Protein AF-A0A922CCI1-F1 (afdb_monomer)

Foldseek 3Di:
DDDPPPPDPPPDDDPDDPVVVVVVVVVVVVVVVVVVVVVVVVVVVVVVVVVVVVVVVVVCVVVVPDVVVVVVVVVVVVLVVLLVVVLVVLVVVCVVPVPCVSVVVSVCSVVVVDDSDDDDPDDDDDDDDDDDDDDDDDDDDPDPPPPPDDPPDPPPPPPPPDDDDDDDDDDDDDDDDPPDDDPPD

Secondary structure (DSSP, 8-state):
-----------------HHHHHHHHHHHHHHHHHHHHHHHHHHHHHHHHHHHHHHHHHHHHHHH---HHHHHHHHHHHHHHHHHHHHHHHHHHHHHH--THHHHHHHHHHHT-S-----------------------------------------------------------------PPPS--

Solvent-accessible surface area (backbone atoms only — not comparable to full-atom values): 12479 Å² total; per-residue (Å²): 134,86,78,85,81,79,86,71,86,85,83,74,97,65,92,66,56,72,68,57,52,51,50,50,52,50,51,54,51,49,54,50,54,51,51,53,52,51,51,54,49,55,51,50,50,55,51,50,56,49,52,53,50,51,52,53,50,51,51,50,54,56,66,69,54,61,73,57,64,60,61,52,48,50,51,52,51,51,53,52,50,52,50,51,51,53,42,50,51,39,52,52,48,29,70,73,70,66,46,68,72,42,53,58,55,41,49,31,49,76,74,63,75,46,85,87,77,78,87,89,85,84,82,83,85,89,81,89,77,90,82,92,82,88,75,93,76,91,76,91,71,93,73,83,75,77,75,89,73,73,80,90,69,79,75,71,81,76,81,75,79,76,78,88,74,82,86,82,88,82,91,81,86,84,88,78,87,74,81,74,75,75,96,67,134

pLDDT: mean 71.43, std 23.25, range [32.19, 98.56]

Sequence (185 aa):
MSYCNSNSSISSIKSYSPKIQGLESTLQQSIVHFKEIVLDFEQLYIESENFKTQLQLQKQMCESKTCRSSDELKKDLETKNNILQALAFKLTLLYETKDFNLINEAFQIICGDLNVHQPVLKTSPKSQESETVTSNEEVNDETLNEIEGTPTGHTSPIIQSKKTKMSTSSKSSDFRDKKKCPDTW

Structure (mmCIF, N/CA/C/O backbone):
data_AF-A0A922CCI1-F1
#
_entry.id   AF-A0A922CCI1-F1
#
loop_
_atom_site.group_PDB
_atom_site.id
_atom_site.type_symbol
_atom_site.label_atom_id
_atom_site.label_alt_id
_atom_site.label_comp_id
_atom_site.label_asym_id
_atom_site.label_entity_id
_atom_site.label_seq_id
_atom_site.pdbx_PDB_ins_code
_atom_site.Cartn_x
_atom_site.Cartn_y
_atom_site.Cartn_z
_atom_site.occupancy
_atom_site.B_iso_or_equiv
_atom_site.auth_seq_id
_atom_site.auth_comp_id
_atom_site.auth_asym_id
_atom_site.auth_atom_id
_atom_site.pdbx_PDB_model_num
ATOM 1 N N . MET A 1 1 ? 8.466 14.847 -34.340 1.00 40.66 1 MET A N 1
ATOM 2 C CA . MET A 1 1 ? 9.857 14.803 -34.837 1.00 40.66 1 MET A CA 1
ATOM 3 C C . MET A 1 1 ? 9.824 14.276 -36.259 1.00 40.66 1 MET A C 1
ATOM 5 O O . MET A 1 1 ? 9.175 13.269 -36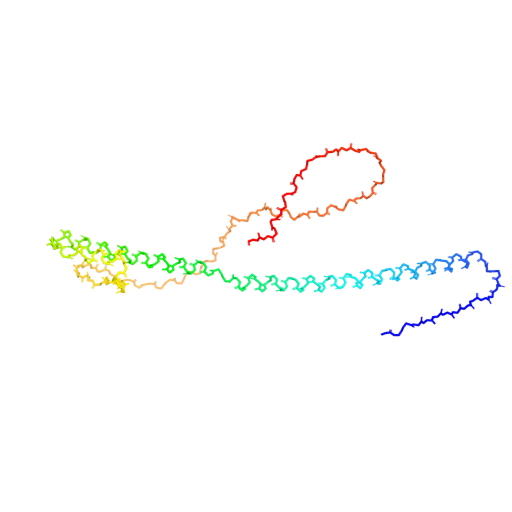.499 1.00 40.66 1 MET A O 1
ATOM 9 N N . SER A 1 2 ? 10.396 15.023 -37.201 1.00 40.81 2 SER A N 1
ATOM 10 C CA . SER A 1 2 ? 10.329 14.724 -38.635 1.00 40.81 2 SER A CA 1
ATOM 11 C C . SER A 1 2 ? 11.388 13.679 -38.986 1.00 40.81 2 SER A C 1
ATOM 13 O O . SER A 1 2 ? 12.576 13.933 -38.796 1.00 40.81 2 SER A O 1
ATOM 15 N N . TYR A 1 3 ? 10.974 12.498 -39.447 1.00 46.34 3 TYR A N 1
ATOM 16 C CA . TYR A 1 3 ? 11.893 11.462 -39.915 1.00 46.34 3 TYR A CA 1
ATOM 17 C C . TYR A 1 3 ? 12.405 11.842 -41.308 1.00 46.34 3 TYR A C 1
ATOM 19 O O . TYR A 1 3 ? 11.624 11.954 -42.253 1.00 46.34 3 TYR A O 1
ATOM 27 N N . CYS A 1 4 ? 13.718 12.034 -41.449 1.00 47.31 4 CYS A N 1
ATOM 28 C CA . CYS A 1 4 ? 14.355 12.155 -42.757 1.00 47.31 4 CYS A CA 1
ATOM 29 C C . CYS A 1 4 ? 14.193 10.833 -43.518 1.00 47.31 4 CYS A C 1
ATOM 31 O O . CYS A 1 4 ? 14.883 9.851 -43.245 1.00 47.31 4 CYS A O 1
ATOM 33 N N . ASN A 1 5 ? 13.258 10.816 -44.466 1.00 48.00 5 ASN A N 1
ATOM 34 C CA . ASN A 1 5 ? 13.080 9.736 -45.423 1.00 48.00 5 ASN A CA 1
ATOM 35 C C . ASN A 1 5 ? 14.115 9.892 -46.547 1.00 48.00 5 ASN A C 1
ATOM 37 O O . ASN A 1 5 ? 13.871 10.567 -47.546 1.00 48.00 5 ASN A O 1
ATOM 41 N N . SER A 1 6 ? 15.293 9.303 -46.358 1.00 47.78 6 SER A N 1
ATOM 42 C CA . SER A 1 6 ? 16.366 9.300 -47.355 1.00 47.78 6 SER A CA 1
ATOM 43 C C . SER A 1 6 ? 16.267 8.058 -48.240 1.00 47.78 6 SER A C 1
ATOM 45 O O . SER A 1 6 ? 17.080 7.144 -48.136 1.00 47.78 6 SER A O 1
ATOM 47 N N . ASN A 1 7 ? 15.279 8.030 -49.136 1.00 50.06 7 ASN A N 1
ATOM 48 C CA . ASN A 1 7 ? 15.338 7.158 -50.309 1.00 50.06 7 ASN A CA 1
ATOM 49 C C . ASN A 1 7 ? 16.297 7.788 -51.327 1.00 50.06 7 ASN A C 1
ATOM 51 O O . ASN A 1 7 ? 15.873 8.508 -52.228 1.00 50.06 7 ASN A O 1
ATOM 55 N N . SER A 1 8 ? 17.598 7.538 -51.180 1.00 50.72 8 SER A N 1
ATOM 56 C CA . SER A 1 8 ? 18.565 7.772 -52.250 1.00 50.72 8 SER A CA 1
ATOM 57 C C . SER A 1 8 ? 18.974 6.435 -52.860 1.00 50.72 8 SER A C 1
ATOM 59 O O . SER A 1 8 ? 19.725 5.649 -52.289 1.00 50.72 8 SER A O 1
ATOM 61 N N . SER A 1 9 ? 18.461 6.175 -54.061 1.00 54.22 9 SER A N 1
ATOM 62 C CA . SER A 1 9 ? 18.979 5.146 -54.955 1.00 54.22 9 SER A CA 1
ATOM 63 C C . SER A 1 9 ? 20.427 5.490 -55.317 1.00 54.22 9 SER A C 1
ATOM 65 O O . SER A 1 9 ? 20.676 6.330 -56.179 1.00 54.22 9 SER A O 1
ATOM 67 N N . ILE A 1 10 ? 21.396 4.863 -54.648 1.00 56.03 10 ILE A N 1
ATOM 68 C CA . ILE A 1 10 ? 22.811 4.961 -55.016 1.00 56.03 10 ILE A CA 1
ATOM 69 C C . ILE A 1 10 ? 23.082 3.904 -56.087 1.00 56.03 10 ILE A C 1
ATOM 71 O O . ILE A 1 10 ? 23.527 2.794 -55.811 1.00 56.03 10 ILE A O 1
ATOM 75 N N . SER A 1 11 ? 22.792 4.250 -57.339 1.00 56.88 11 SER A N 1
ATOM 76 C CA . SER A 1 11 ? 23.342 3.550 -58.496 1.00 56.88 11 SER A CA 1
ATOM 77 C C . SER A 1 11 ? 24.570 4.311 -58.996 1.00 56.88 11 SER A C 1
ATOM 79 O O . SER A 1 11 ? 24.451 5.261 -59.768 1.00 56.88 11 SER A O 1
ATOM 81 N N . SER A 1 12 ? 25.765 3.898 -58.572 1.00 46.06 12 SER A N 1
ATOM 82 C CA . SER A 1 12 ? 26.992 4.184 -59.320 1.00 46.06 12 SER A CA 1
ATOM 83 C C . SER A 1 12 ? 28.033 3.105 -59.038 1.00 46.06 12 SER A C 1
ATOM 85 O O . SER A 1 12 ? 28.693 3.091 -58.002 1.00 46.06 12 SER A O 1
ATOM 87 N N . ILE A 1 13 ? 28.130 2.155 -59.967 1.00 56.53 13 ILE A N 1
ATOM 88 C CA . ILE A 1 13 ? 29.093 1.056 -59.941 1.00 56.53 13 ILE A CA 1
ATOM 89 C C . ILE A 1 13 ? 30.484 1.649 -60.206 1.00 56.53 13 ILE A C 1
ATOM 91 O O . ILE A 1 13 ? 30.896 1.830 -61.350 1.00 56.53 13 ILE A O 1
ATOM 95 N N . LYS A 1 14 ? 31.218 1.957 -59.136 1.00 57.38 14 LYS A N 1
ATOM 96 C CA . LYS A 1 14 ? 32.684 1.969 -59.130 1.00 57.38 14 LYS A CA 1
ATOM 97 C C . LYS A 1 14 ? 33.122 0.751 -58.329 1.00 57.38 14 LYS A C 1
ATOM 99 O O . LYS A 1 14 ? 32.649 0.550 -57.218 1.00 57.38 14 LYS A O 1
ATOM 104 N N . SER A 1 15 ? 33.992 -0.078 -58.901 1.00 63.03 15 SER A N 1
ATOM 105 C CA . SER A 1 15 ? 34.597 -1.220 -58.208 1.00 63.03 15 SER A CA 1
ATOM 106 C C . SER A 1 15 ? 35.434 -0.707 -57.033 1.00 63.03 15 SER A C 1
ATOM 108 O O . SER A 1 15 ? 36.612 -0.385 -57.192 1.00 63.03 15 SER A O 1
ATOM 110 N N . TYR A 1 16 ? 34.813 -0.570 -55.865 1.00 67.31 16 TYR A N 1
ATOM 111 C CA . TYR A 1 16 ? 35.490 -0.195 -54.632 1.00 67.31 16 TYR A CA 1
ATOM 112 C C . TYR A 1 16 ? 36.445 -1.313 -54.203 1.00 67.31 16 TYR A C 1
ATOM 114 O O . TYR A 1 16 ? 36.188 -2.494 -54.432 1.00 67.31 16 TYR A O 1
ATOM 122 N N . SER A 1 17 ? 37.573 -0.952 -53.582 1.00 84.88 17 SER A N 1
ATOM 123 C CA . SER A 1 17 ? 38.468 -1.967 -53.015 1.00 84.88 17 SER A CA 1
ATOM 124 C C . SER A 1 17 ? 37.723 -2.777 -51.937 1.00 84.88 17 SER A C 1
ATOM 126 O O . SER A 1 17 ? 36.925 -2.186 -51.202 1.00 84.88 17 SER A O 1
ATOM 128 N N . PRO A 1 18 ? 38.011 -4.080 -51.758 1.00 88.06 18 PRO A N 1
ATOM 129 C CA . PRO A 1 18 ? 37.340 -4.920 -50.756 1.00 88.06 18 PRO A CA 1
ATOM 130 C C . PRO A 1 18 ? 37.367 -4.336 -49.335 1.00 88.06 18 PRO A C 1
ATOM 132 O O . PRO A 1 18 ? 36.444 -4.533 -48.549 1.00 88.06 18 PRO A O 1
ATOM 135 N N . LYS A 1 19 ? 38.409 -3.557 -49.011 1.00 90.81 19 LYS A N 1
ATOM 136 C CA . LYS A 1 19 ? 38.537 -2.847 -47.731 1.00 90.81 19 LYS A CA 1
ATOM 137 C C . LYS A 1 19 ? 37.467 -1.765 -47.551 1.00 90.81 19 LYS A C 1
ATOM 139 O O . LYS A 1 19 ? 36.925 -1.633 -46.461 1.00 90.81 19 LYS A O 1
ATOM 144 N N . ILE A 1 20 ? 37.157 -1.008 -48.606 1.00 90.81 20 ILE A N 1
ATOM 145 C CA . ILE A 1 20 ? 36.131 0.048 -48.573 1.00 90.81 20 ILE A CA 1
ATOM 146 C C . ILE A 1 20 ? 34.742 -0.579 -48.420 1.00 90.81 20 ILE A C 1
ATOM 148 O O . ILE A 1 20 ? 33.957 -0.110 -47.605 1.00 90.81 20 ILE A O 1
ATOM 152 N N . GLN A 1 21 ? 34.476 -1.684 -49.121 1.00 90.88 21 GLN A N 1
ATOM 153 C CA . GLN A 1 21 ? 33.214 -2.416 -48.992 1.00 90.88 21 GLN A CA 1
ATOM 154 C C . GLN A 1 21 ? 33.023 -3.002 -47.582 1.00 90.88 21 GLN A C 1
ATOM 156 O O . GLN A 1 21 ? 31.930 -2.943 -47.023 1.00 90.88 21 GLN A O 1
ATOM 161 N N . GLY A 1 22 ? 34.093 -3.522 -46.971 1.00 94.44 22 GLY A N 1
ATOM 162 C CA . GLY A 1 22 ? 34.060 -3.987 -45.582 1.00 94.44 22 GLY A CA 1
ATOM 163 C C . GLY A 1 22 ? 33.754 -2.866 -44.583 1.00 94.44 22 GLY A C 1
ATOM 164 O O . GLY A 1 22 ? 32.953 -3.056 -43.667 1.00 94.44 22 GLY A O 1
ATOM 165 N N . LEU A 1 23 ? 34.347 -1.683 -44.779 1.00 95.25 23 LEU A N 1
ATOM 166 C CA . LEU A 1 23 ? 34.051 -0.499 -43.965 1.00 95.25 23 LEU A CA 1
ATOM 167 C C . LEU A 1 23 ? 32.598 -0.045 -44.129 1.00 95.25 23 LEU A C 1
ATOM 169 O O . LEU A 1 23 ? 31.939 0.240 -43.132 1.00 95.25 23 LEU A O 1
ATOM 173 N N . GLU A 1 24 ? 32.085 -0.022 -45.359 1.00 93.69 24 GLU A N 1
ATOM 174 C CA . GLU A 1 24 ? 30.693 0.330 -45.645 1.00 93.69 24 GLU A CA 1
ATOM 175 C C . GLU A 1 24 ? 29.715 -0.637 -44.967 1.00 93.69 24 GLU A C 1
ATOM 177 O O . GLU A 1 24 ? 28.804 -0.196 -44.266 1.00 93.69 24 GLU A O 1
ATOM 182 N N . SER A 1 25 ? 29.947 -1.948 -45.086 1.00 94.75 25 SER A N 1
ATOM 183 C CA . SER A 1 25 ? 29.124 -2.962 -44.418 1.00 94.75 25 SER A CA 1
ATOM 184 C C . SER A 1 25 ? 29.162 -2.814 -42.896 1.00 94.75 25 SER A C 1
ATOM 186 O O . SER A 1 25 ? 28.128 -2.927 -42.240 1.00 94.75 25 SER A O 1
ATOM 188 N N . THR A 1 26 ? 30.338 -2.538 -42.326 1.00 97.12 26 THR A N 1
ATOM 189 C CA . THR A 1 26 ? 30.494 -2.348 -40.876 1.00 97.12 26 THR A CA 1
ATOM 190 C C . THR A 1 26 ? 29.748 -1.101 -40.403 1.00 97.12 26 THR A C 1
ATOM 192 O O . THR A 1 26 ? 29.095 -1.122 -39.360 1.00 97.12 26 THR A O 1
ATOM 195 N N . LEU A 1 27 ? 29.800 -0.014 -41.179 1.00 97.56 27 LEU A N 1
ATOM 196 C CA . LEU A 1 27 ? 29.070 1.215 -40.880 1.00 97.56 27 LEU A CA 1
ATOM 197 C C . LEU A 1 27 ? 27.554 0.998 -40.956 1.00 97.56 27 LEU A C 1
ATOM 199 O O . LEU A 1 27 ? 26.840 1.399 -40.040 1.00 97.56 27 LEU A O 1
ATOM 203 N N . GLN A 1 28 ? 27.064 0.326 -42.000 1.00 97.12 28 GLN A N 1
ATOM 204 C CA . GLN A 1 28 ? 25.644 -0.010 -42.138 1.00 97.12 28 GLN A CA 1
ATOM 205 C C . GLN A 1 28 ? 25.161 -0.871 -40.966 1.00 97.12 28 GLN A C 1
ATOM 207 O O . GLN A 1 28 ? 24.133 -0.568 -40.362 1.00 97.12 2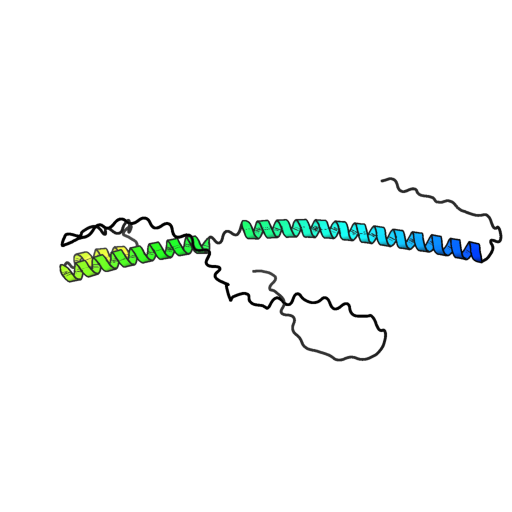8 GLN A O 1
ATOM 212 N N . GLN A 1 29 ? 25.935 -1.888 -40.585 1.00 97.88 29 GLN A N 1
ATOM 213 C CA . GLN A 1 29 ? 25.622 -2.735 -39.439 1.00 97.88 29 GLN A CA 1
ATOM 214 C C . GLN A 1 29 ? 25.636 -1.950 -38.115 1.00 97.88 29 GLN A C 1
ATOM 216 O O . GLN A 1 29 ? 24.741 -2.113 -37.291 1.00 97.88 29 GLN A O 1
ATOM 221 N N . SER A 1 30 ? 26.591 -1.034 -37.935 1.00 98.12 30 SER A N 1
ATOM 222 C CA . SER A 1 30 ? 26.649 -0.161 -36.753 1.00 98.12 30 SER A CA 1
ATOM 223 C C . SER A 1 30 ? 25.426 0.754 -36.655 1.00 98.12 30 SER A C 1
ATOM 225 O O . SER A 1 30 ? 24.905 0.964 -35.564 1.00 98.12 30 SER A O 1
ATOM 227 N N . ILE A 1 31 ? 24.931 1.268 -37.787 1.00 97.75 31 ILE A N 1
ATOM 228 C CA . ILE A 1 31 ? 23.703 2.076 -37.837 1.00 97.75 31 ILE A CA 1
ATOM 229 C C . ILE A 1 31 ? 22.484 1.246 -37.418 1.00 97.75 31 ILE A C 1
ATOM 231 O O . ILE A 1 31 ? 21.621 1.759 -36.708 1.00 97.75 31 ILE A O 1
ATOM 235 N N . VAL A 1 32 ? 22.400 -0.017 -37.845 1.00 97.75 32 VAL A N 1
ATOM 236 C CA . VAL A 1 32 ? 21.315 -0.924 -37.435 1.00 97.75 32 VAL A CA 1
ATOM 237 C C . VAL A 1 32 ? 21.360 -1.161 -35.927 1.00 97.75 32 VAL A C 1
ATOM 239 O O . VAL A 1 32 ? 20.365 -0.907 -35.255 1.00 97.75 32 VAL A O 1
ATOM 242 N N . HIS A 1 33 ? 22.521 -1.522 -35.378 1.00 97.88 33 HIS A N 1
ATOM 243 C CA . HIS A 1 33 ? 22.671 -1.742 -33.936 1.00 97.88 33 HIS A CA 1
ATOM 244 C C . HIS A 1 33 ? 22.392 -0.487 -33.108 1.00 97.88 33 HIS A C 1
ATOM 246 O O . HIS A 1 33 ? 21.774 -0.562 -32.051 1.00 97.88 33 HIS A O 1
ATOM 252 N N . PHE A 1 34 ? 22.796 0.688 -33.591 1.00 98.44 34 PHE A N 1
ATOM 253 C CA . PHE A 1 34 ? 22.477 1.939 -32.912 1.00 98.44 34 PHE A CA 1
ATOM 254 C C . PHE A 1 34 ? 20.964 2.182 -32.846 1.00 98.44 34 PHE A C 1
ATOM 256 O O . PHE A 1 34 ? 20.459 2.604 -31.811 1.00 98.44 34 PHE A O 1
ATOM 263 N N . LYS A 1 35 ? 20.226 1.882 -33.923 1.00 98.19 35 LYS A N 1
ATOM 264 C CA . LYS A 1 35 ? 18.759 1.993 -33.924 1.00 98.19 35 LYS A CA 1
ATOM 265 C C . LYS A 1 35 ? 18.111 1.037 -32.924 1.00 98.19 35 LYS A C 1
ATOM 267 O O . LYS A 1 35 ? 17.188 1.454 -32.236 1.00 98.19 35 LYS A O 1
ATOM 272 N N . GLU A 1 36 ? 18.595 -0.199 -32.830 1.00 98.31 36 GLU A N 1
ATOM 273 C CA . GLU A 1 36 ? 18.113 -1.181 -31.845 1.00 98.31 36 GLU A CA 1
ATOM 274 C C . GLU A 1 36 ? 18.310 -0.662 -30.414 1.00 98.31 36 GLU A C 1
ATOM 276 O O . GLU A 1 36 ? 17.357 -0.611 -29.644 1.00 98.31 36 GLU A O 1
ATOM 281 N N . ILE A 1 37 ? 19.504 -0.153 -30.095 1.00 98.56 37 ILE A N 1
ATOM 282 C CA . ILE A 1 37 ? 19.811 0.411 -28.770 1.00 98.56 37 ILE A CA 1
ATOM 283 C C . ILE A 1 37 ? 18.907 1.604 -28.432 1.00 98.56 37 ILE A C 1
ATOM 285 O O . ILE A 1 37 ? 18.479 1.749 -27.288 1.00 98.56 37 ILE A O 1
ATOM 289 N N . VAL A 1 38 ? 18.618 2.474 -29.405 1.00 98.44 38 VAL A N 1
ATOM 290 C CA . VAL A 1 38 ? 17.716 3.618 -29.191 1.00 98.44 38 VAL A CA 1
ATOM 291 C C . VAL A 1 38 ? 16.301 3.143 -28.856 1.00 98.44 38 VAL A C 1
ATOM 293 O O . VAL A 1 38 ? 15.697 3.677 -27.929 1.00 98.44 38 VAL A O 1
ATOM 296 N N . LEU A 1 39 ? 15.796 2.123 -29.554 1.00 98.38 39 LEU A N 1
ATOM 297 C CA . LEU A 1 39 ? 14.477 1.551 -29.272 1.00 98.38 39 LEU A CA 1
ATOM 298 C C . LEU A 1 39 ? 14.424 0.899 -27.884 1.00 98.38 39 LEU A C 1
ATOM 300 O O . LEU A 1 39 ? 13.481 1.145 -27.132 1.00 98.38 39 LEU A O 1
ATOM 304 N N . ASP A 1 40 ? 15.454 0.136 -27.514 1.00 98.44 40 ASP A N 1
ATOM 305 C CA . ASP A 1 40 ? 15.557 -0.474 -26.184 1.00 98.44 40 ASP A CA 1
ATOM 306 C C . ASP A 1 40 ? 15.586 0.594 -25.080 1.00 98.44 40 ASP A C 1
ATOM 308 O O . ASP A 1 40 ? 14.939 0.453 -24.040 1.00 98.44 40 ASP A O 1
ATOM 312 N N . PHE A 1 41 ? 16.303 1.699 -25.308 1.00 98.50 41 PHE A N 1
ATOM 313 C CA . PHE A 1 41 ? 16.357 2.817 -24.370 1.00 98.50 41 PHE A CA 1
ATOM 314 C C . PHE A 1 41 ? 14.992 3.495 -24.196 1.00 98.50 41 PHE A C 1
ATOM 316 O O . PHE A 1 41 ? 14.581 3.765 -23.066 1.00 98.50 41 PHE A O 1
ATOM 323 N N . GLU A 1 42 ? 14.269 3.749 -25.290 1.00 98.50 42 GLU A N 1
ATOM 324 C CA . GLU A 1 42 ? 12.915 4.313 -25.240 1.00 98.50 42 GLU A CA 1
ATOM 325 C C . GLU A 1 42 ? 11.950 3.390 -24.486 1.00 98.50 42 GLU A C 1
ATOM 327 O O . GLU A 1 42 ? 11.170 3.854 -23.650 1.00 98.50 42 GLU A O 1
ATOM 332 N N . GLN A 1 43 ? 12.039 2.078 -24.716 1.00 98.50 43 GLN A N 1
ATOM 333 C CA . GLN A 1 43 ? 11.227 1.094 -24.006 1.00 98.50 43 GLN A CA 1
ATOM 334 C C . GLN A 1 43 ? 11.526 1.086 -22.500 1.00 98.50 43 GLN A C 1
ATOM 336 O O . GLN A 1 43 ? 10.597 1.152 -21.691 1.00 98.50 43 GLN A O 1
ATOM 341 N N . LEU A 1 44 ? 12.805 1.056 -22.115 1.00 98.50 44 LEU A N 1
ATOM 342 C CA . LEU A 1 44 ? 13.222 1.104 -20.710 1.00 98.50 44 LEU A CA 1
ATOM 343 C C . LEU A 1 44 ? 12.781 2.398 -20.023 1.00 98.50 44 LEU A C 1
ATOM 345 O O . LEU A 1 44 ? 12.393 2.379 -18.855 1.00 98.50 44 LEU A O 1
ATOM 349 N N . TYR A 1 45 ? 12.813 3.521 -20.738 1.00 98.50 45 TYR A N 1
ATOM 350 C CA . TYR A 1 45 ? 12.337 4.797 -20.218 1.00 98.50 45 TYR A CA 1
ATOM 351 C C . TYR A 1 45 ? 10.838 4.750 -19.884 1.00 98.50 45 TYR A C 1
ATOM 353 O O . TYR A 1 45 ? 10.436 5.140 -18.786 1.00 98.50 45 TYR A O 1
ATOM 361 N N . ILE A 1 46 ? 10.018 4.210 -20.792 1.00 98.38 46 ILE A N 1
ATOM 362 C CA . ILE A 1 46 ? 8.575 4.033 -20.568 1.00 98.38 46 ILE A CA 1
ATOM 363 C C . ILE A 1 46 ? 8.322 3.109 -19.370 1.00 98.38 46 ILE A C 1
ATOM 365 O O . ILE A 1 46 ? 7.484 3.409 -18.516 1.00 98.38 46 ILE A O 1
ATOM 369 N N . GLU A 1 47 ? 9.051 1.996 -19.280 1.00 98.44 47 GLU A N 1
ATOM 370 C CA . GLU A 1 47 ? 8.915 1.040 -18.181 1.00 98.44 47 GLU A CA 1
ATOM 371 C C . GLU A 1 47 ? 9.299 1.665 -16.828 1.00 98.44 47 GLU A C 1
ATOM 373 O O . GLU A 1 47 ? 8.578 1.510 -15.841 1.00 98.44 47 GLU A O 1
ATOM 378 N N . SER A 1 48 ? 10.377 2.452 -16.792 1.00 98.31 48 SER A N 1
ATOM 379 C CA . SER A 1 48 ? 10.812 3.199 -15.608 1.00 98.31 48 SER A CA 1
ATOM 380 C C . SER A 1 48 ? 9.743 4.181 -15.111 1.00 98.31 48 SER A C 1
ATOM 382 O O . SER A 1 48 ? 9.445 4.224 -13.914 1.00 98.31 48 SER A O 1
ATOM 384 N N . GLU A 1 49 ? 9.126 4.955 -16.008 1.00 98.50 49 GLU A N 1
ATOM 385 C CA . GLU A 1 49 ? 8.056 5.892 -15.632 1.00 98.50 49 GLU A CA 1
ATOM 386 C C . GLU A 1 49 ? 6.791 5.162 -15.145 1.00 98.50 49 GLU A C 1
ATOM 388 O O . GLU A 1 49 ? 6.134 5.601 -14.191 1.00 98.50 49 GLU A O 1
ATOM 393 N N . ASN A 1 50 ? 6.479 3.999 -15.726 1.00 98.44 50 ASN A N 1
ATOM 394 C CA . ASN A 1 50 ? 5.403 3.135 -15.242 1.00 98.44 50 ASN A CA 1
ATOM 395 C C . ASN A 1 50 ? 5.688 2.626 -13.816 1.00 98.44 50 ASN A C 1
ATOM 397 O O . ASN A 1 50 ? 4.839 2.764 -12.933 1.00 98.44 50 ASN A O 1
ATOM 401 N N . PHE A 1 51 ? 6.896 2.119 -13.546 1.00 98.44 51 PHE A N 1
ATOM 402 C CA . PHE A 1 51 ? 7.281 1.688 -12.197 1.00 98.44 51 PHE A CA 1
ATOM 403 C C . PHE A 1 51 ? 7.201 2.819 -11.175 1.00 98.44 51 PHE A C 1
ATOM 405 O O . PHE A 1 51 ? 6.706 2.613 -10.067 1.00 98.44 51 PHE A O 1
ATOM 412 N N . LYS A 1 52 ? 7.629 4.028 -11.543 1.00 98.31 52 LYS A N 1
ATOM 413 C CA . LYS A 1 52 ? 7.530 5.209 -10.679 1.00 98.31 52 LYS A CA 1
ATOM 414 C C . LYS A 1 52 ? 6.079 5.528 -10.316 1.00 98.31 52 LYS A C 1
ATOM 416 O O . LYS A 1 52 ? 5.785 5.814 -9.155 1.00 98.31 52 LYS A O 1
ATOM 421 N N . THR A 1 53 ? 5.169 5.413 -11.281 1.00 98.06 53 THR A N 1
ATOM 422 C CA . THR A 1 53 ? 3.732 5.621 -11.059 1.00 98.06 53 THR A CA 1
ATOM 423 C C . THR A 1 53 ? 3.142 4.533 -10.158 1.00 98.06 53 THR A C 1
ATOM 425 O O . THR A 1 53 ? 2.424 4.844 -9.208 1.00 98.06 53 THR A O 1
ATOM 428 N N . GLN A 1 54 ? 3.484 3.263 -10.390 1.00 97.44 54 GLN A N 1
ATOM 429 C CA . GLN A 1 54 ? 3.040 2.148 -9.544 1.00 97.44 54 GLN A CA 1
ATOM 430 C C . GLN A 1 54 ? 3.545 2.279 -8.106 1.00 97.44 54 GLN A C 1
ATOM 432 O O . GLN A 1 54 ? 2.781 2.073 -7.164 1.00 97.44 54 GLN A O 1
ATOM 437 N N . LEU A 1 55 ? 4.808 2.672 -7.926 1.00 97.69 55 LEU A N 1
ATOM 438 C CA . LEU A 1 55 ? 5.392 2.912 -6.610 1.00 97.69 55 LEU A CA 1
ATOM 439 C C . LEU A 1 55 ? 4.643 4.023 -5.868 1.00 97.69 55 LEU A C 1
ATOM 441 O O . LEU A 1 55 ? 4.317 3.876 -4.690 1.00 97.69 55 LEU A O 1
ATOM 445 N N . GLN A 1 56 ? 4.336 5.124 -6.557 1.00 96.94 56 GLN A N 1
ATOM 446 C CA . GLN A 1 56 ? 3.578 6.226 -5.973 1.00 96.94 56 GLN A CA 1
ATOM 447 C C . GLN A 1 56 ? 2.160 5.793 -5.578 1.00 96.94 56 GLN A C 1
ATOM 449 O O . GLN A 1 56 ? 1.702 6.138 -4.488 1.00 96.94 56 GLN A O 1
ATOM 454 N N . LEU A 1 57 ? 1.491 4.999 -6.416 1.00 96.38 57 LEU A N 1
ATOM 455 C CA . LEU A 1 57 ? 0.169 4.454 -6.116 1.00 96.38 57 LEU A CA 1
ATOM 456 C C . LEU A 1 57 ? 0.203 3.533 -4.889 1.00 96.38 57 LEU A C 1
ATOM 458 O O . LEU A 1 57 ? -0.612 3.685 -3.983 1.00 96.38 57 LEU A O 1
ATOM 462 N N . GLN A 1 58 ? 1.165 2.610 -4.819 1.00 93.50 58 GLN A N 1
ATOM 463 C CA . GLN A 1 58 ? 1.316 1.720 -3.666 1.00 93.50 58 GLN A CA 1
ATOM 464 C C . GLN A 1 58 ? 1.605 2.496 -2.383 1.00 93.50 58 GLN A C 1
ATOM 466 O O . GLN A 1 58 ? 1.002 2.209 -1.351 1.00 93.50 58 GLN A O 1
ATOM 471 N N . LYS A 1 59 ? 2.467 3.517 -2.449 1.00 93.88 59 LYS A N 1
ATOM 472 C CA . LYS A 1 59 ? 2.732 4.409 -1.318 1.00 93.88 59 LYS A CA 1
ATOM 473 C C . LYS A 1 59 ? 1.443 5.066 -0.820 1.00 93.88 59 LYS A C 1
ATOM 475 O O . LYS A 1 59 ? 1.141 4.974 0.365 1.00 93.88 59 LYS A O 1
ATOM 480 N N . GLN A 1 60 ? 0.643 5.637 -1.723 1.00 91.69 60 GLN A N 1
ATOM 481 C CA . GLN A 1 60 ? -0.652 6.228 -1.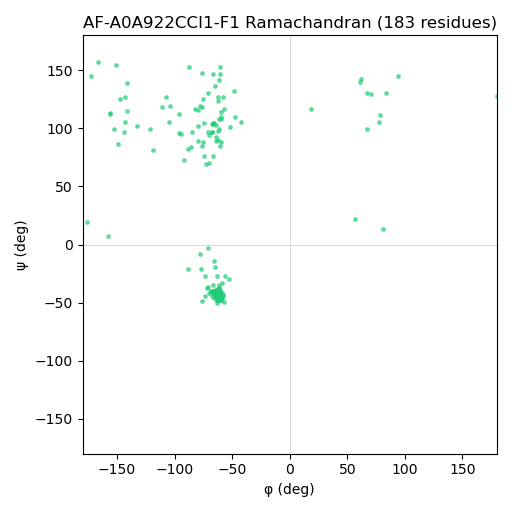370 1.00 91.69 60 GLN A CA 1
ATOM 482 C C . GLN A 1 60 ? -1.620 5.201 -0.774 1.00 91.69 60 GLN A C 1
ATOM 484 O O . GLN A 1 60 ? -2.316 5.501 0.194 1.00 91.69 60 GLN A O 1
ATOM 489 N N . MET A 1 61 ? -1.668 3.977 -1.306 1.00 88.88 61 MET A N 1
ATOM 490 C CA . MET A 1 61 ? -2.502 2.909 -0.751 1.00 88.88 61 MET A CA 1
ATOM 491 C C . MET A 1 61 ? -2.067 2.498 0.660 1.00 88.88 61 MET A C 1
ATOM 493 O O . MET A 1 61 ? -2.920 2.255 1.507 1.00 88.88 61 MET A O 1
ATOM 497 N N . CYS A 1 62 ? -0.765 2.432 0.933 1.00 85.06 62 CYS A N 1
ATOM 498 C CA . CYS A 1 62 ? -0.249 2.116 2.264 1.00 85.06 62 CYS A CA 1
ATOM 499 C C . CYS A 1 62 ? -0.498 3.252 3.263 1.00 85.06 62 CYS A C 1
ATOM 501 O O . CYS A 1 62 ? -0.900 2.989 4.389 1.00 85.06 62 CYS A O 1
ATOM 503 N N . GLU A 1 63 ? -0.309 4.506 2.850 1.00 84.56 63 GLU A N 1
ATOM 504 C CA . GLU A 1 63 ? -0.529 5.679 3.707 1.00 84.56 63 GLU A CA 1
ATOM 505 C C . GLU A 1 63 ? -2.022 5.931 3.981 1.00 84.56 63 GLU A C 1
ATOM 507 O O . GLU A 1 63 ? -2.400 6.308 5.089 1.00 84.56 63 GLU A O 1
ATOM 512 N N . SER A 1 64 ? -2.892 5.692 2.995 1.00 81.56 64 SER A N 1
ATOM 513 C CA . SER A 1 64 ? -4.349 5.828 3.157 1.00 81.56 64 SER A CA 1
ATOM 514 C C . SER A 1 64 ? -4.968 4.700 3.979 1.00 81.56 64 SER A C 1
ATOM 516 O O . SER A 1 64 ? -5.975 4.920 4.660 1.00 81.56 64 SER A O 1
ATOM 518 N N . LYS A 1 65 ? -4.347 3.513 3.988 1.00 72.75 65 LYS A N 1
ATOM 519 C CA . LYS A 1 65 ? -4.632 2.449 4.955 1.00 72.75 65 LYS A CA 1
ATOM 520 C C . LYS A 1 65 ? -4.061 2.836 6.319 1.00 72.75 65 LYS A C 1
ATOM 522 O O . LYS A 1 65 ? -3.135 2.227 6.841 1.00 72.75 65 LYS A O 1
ATOM 527 N N . THR A 1 66 ? -4.667 3.846 6.931 1.00 61.94 66 THR A N 1
ATOM 528 C CA . THR A 1 66 ? -4.554 4.029 8.375 1.00 61.94 66 THR A CA 1
ATOM 529 C C . THR A 1 66 ? -5.073 2.757 9.034 1.00 61.94 66 THR A C 1
ATOM 531 O O . THR A 1 66 ? -6.164 2.280 8.712 1.00 61.94 66 THR A O 1
ATOM 534 N N . CYS A 1 67 ? -4.267 2.174 9.920 1.00 58.50 67 CYS A N 1
ATOM 535 C CA . CYS A 1 67 ? -4.621 0.999 10.706 1.00 58.50 67 CYS A CA 1
ATOM 536 C C . CYS A 1 67 ? -5.692 1.404 11.735 1.00 58.50 67 CYS A C 1
ATOM 538 O O . CYS A 1 67 ? -5.426 1.514 12.929 1.00 58.50 67 CYS A O 1
ATOM 540 N N . ARG A 1 68 ? -6.907 1.699 11.250 1.00 62.97 68 ARG A N 1
ATOM 541 C CA . ARG A 1 68 ? -8.064 2.106 12.061 1.00 62.97 68 ARG A CA 1
ATOM 542 C C . ARG A 1 68 ? -8.382 1.070 13.134 1.00 62.97 68 ARG A C 1
ATOM 544 O O . ARG A 1 68 ? -8.844 1.429 14.210 1.00 62.97 68 ARG A O 1
ATOM 551 N N . SER A 1 69 ? -8.036 -0.190 12.869 1.00 72.00 69 SER A N 1
ATOM 552 C CA . SER A 1 69 ? -8.273 -1.314 13.762 1.00 72.00 69 SER A CA 1
ATOM 553 C C . SER A 1 69 ? -7.611 -1.163 15.129 1.00 72.00 69 SER A C 1
ATOM 555 O O . SER A 1 69 ? -8.190 -1.629 16.099 1.00 72.00 69 SER A O 1
ATOM 557 N N . SER A 1 70 ? -6.439 -0.526 15.252 1.00 81.25 70 SER A N 1
ATOM 558 C CA . SER A 1 70 ? -5.775 -0.411 16.560 1.00 81.25 70 SER A CA 1
ATOM 559 C C . SER A 1 70 ? -6.475 0.603 17.466 1.00 81.25 70 SER A C 1
ATOM 561 O O . SER A 1 70 ? -6.697 0.324 18.644 1.00 81.25 70 SER A O 1
ATOM 563 N N . ASP A 1 71 ? -6.847 1.766 16.929 1.00 82.62 71 ASP A N 1
ATOM 564 C CA . ASP A 1 71 ? -7.554 2.798 17.695 1.00 82.62 71 ASP A CA 1
ATOM 565 C C . ASP A 1 71 ? -9.003 2.393 17.987 1.00 82.62 71 ASP A C 1
ATOM 567 O O . ASP A 1 71 ? -9.511 2.646 19.080 1.00 82.62 71 ASP A O 1
ATOM 571 N N . GLU A 1 72 ? -9.671 1.734 17.038 1.00 86.00 72 GLU A N 1
ATOM 572 C CA . GLU A 1 72 ? -11.008 1.166 17.236 1.00 86.00 72 GLU A CA 1
ATOM 573 C C . GLU A 1 72 ? -10.990 0.042 18.277 1.00 86.00 72 GLU A C 1
ATOM 575 O O . GLU A 1 72 ? -11.823 0.044 19.182 1.00 86.00 72 GLU A O 1
ATOM 580 N N . LEU A 1 73 ? -10.003 -0.860 18.223 1.00 87.56 73 LEU A N 1
ATOM 581 C CA . LEU A 1 73 ? -9.823 -1.905 19.232 1.00 87.56 73 LEU A CA 1
ATOM 582 C C . LEU A 1 73 ? -9.534 -1.311 20.610 1.00 87.56 73 LEU A C 1
ATOM 584 O O . LEU A 1 73 ? -10.091 -1.775 21.601 1.00 87.56 73 LEU A O 1
ATOM 588 N N . LYS A 1 74 ? -8.695 -0.271 20.689 1.00 90.25 74 LYS A N 1
ATOM 589 C CA . LYS A 1 74 ? -8.421 0.431 21.947 1.00 90.25 74 LYS A CA 1
ATOM 590 C C . LYS A 1 74 ? -9.705 1.007 22.545 1.00 90.25 74 LYS A C 1
ATOM 592 O O . LYS A 1 74 ? -9.947 0.819 23.734 1.00 90.25 74 LYS A O 1
ATOM 597 N N . LYS A 1 75 ? -10.541 1.654 21.725 1.00 90.75 75 LYS A N 1
ATOM 598 C CA . LYS A 1 75 ? -11.846 2.180 22.156 1.00 90.75 75 LYS A CA 1
ATOM 599 C C . LYS A 1 75 ? -12.785 1.066 22.622 1.00 90.75 75 LYS A C 1
ATOM 601 O O . LYS A 1 75 ? -13.371 1.202 23.690 1.00 90.75 75 LYS A O 1
ATOM 606 N N . ASP A 1 76 ? -12.893 -0.033 21.876 1.00 90.38 76 ASP A N 1
ATOM 607 C CA . ASP A 1 76 ? -13.728 -1.187 22.248 1.00 90.38 76 ASP A CA 1
ATOM 608 C C . ASP A 1 76 ? -13.285 -1.812 23.582 1.00 90.38 76 ASP A C 1
ATOM 610 O O . ASP A 1 76 ? -14.105 -2.089 24.460 1.00 90.38 76 ASP A O 1
ATOM 614 N N . LEU A 1 77 ? -11.974 -1.975 23.776 1.00 92.31 77 LEU A N 1
ATOM 615 C CA . LEU A 1 77 ? -11.399 -2.521 25.004 1.00 92.31 77 LEU A CA 1
ATOM 616 C C . LEU A 1 77 ? -11.652 -1.589 26.197 1.00 92.31 77 LEU A C 1
ATOM 618 O O . LEU A 1 77 ? -12.037 -2.053 27.271 1.00 92.31 77 LEU A O 1
ATOM 622 N N . GLU A 1 78 ? -11.514 -0.278 26.001 1.00 93.69 78 GLU A N 1
ATOM 623 C CA . GLU A 1 78 ? -11.803 0.724 27.027 1.00 93.69 78 GLU A CA 1
ATOM 624 C C . GLU A 1 78 ? -13.293 0.751 27.403 1.00 93.69 78 GLU A C 1
ATOM 626 O O . GLU A 1 78 ? -13.627 0.755 28.589 1.00 93.69 78 GLU A O 1
ATOM 631 N N . THR A 1 79 ? -14.205 0.656 26.429 1.00 91.69 79 THR A N 1
ATOM 632 C CA . THR A 1 79 ? -15.648 0.529 26.693 1.00 91.69 79 THR A CA 1
ATOM 633 C C . THR A 1 79 ? -15.969 -0.731 27.499 1.00 91.69 79 THR A C 1
ATOM 635 O O . THR A 1 79 ? -16.668 -0.649 28.511 1.00 91.69 79 THR A O 1
ATOM 638 N N . LYS A 1 80 ? -15.423 -1.890 27.111 1.00 92.31 80 LYS A N 1
ATOM 639 C CA . LYS A 1 80 ? -15.624 -3.155 27.839 1.00 92.31 80 LYS A CA 1
ATOM 640 C C . LYS A 1 80 ? -15.074 -3.098 29.261 1.00 92.31 80 LYS A C 1
ATOM 642 O O . LYS A 1 80 ? -15.728 -3.575 30.187 1.00 92.31 80 LYS A O 1
ATOM 647 N N . ASN A 1 81 ? -13.907 -2.485 29.451 1.00 94.81 81 ASN A N 1
ATOM 648 C CA . ASN A 1 81 ? -13.320 -2.306 30.773 1.00 94.81 81 ASN A CA 1
ATOM 649 C C . ASN A 1 81 ? -14.196 -1.414 31.669 1.00 94.81 81 ASN A C 1
ATOM 651 O O . ASN A 1 81 ? -14.411 -1.744 32.833 1.00 94.81 81 ASN A O 1
ATOM 655 N N . ASN A 1 82 ? -14.768 -0.336 31.126 1.00 93.31 82 ASN A N 1
ATOM 656 C CA . ASN A 1 82 ? -15.679 0.537 31.872 1.00 93.31 82 ASN A CA 1
ATOM 657 C C . ASN A 1 82 ? -16.955 -0.198 32.312 1.00 93.31 82 ASN A C 1
ATOM 659 O O . ASN A 1 82 ? -17.372 -0.062 33.462 1.00 93.31 82 ASN A O 1
ATOM 663 N N . ILE A 1 83 ? -17.543 -1.022 31.436 1.00 92.94 83 ILE A N 1
ATOM 664 C CA . ILE A 1 83 ? -18.697 -1.876 31.775 1.00 92.94 83 ILE A CA 1
ATOM 665 C C . ILE A 1 83 ? -18.333 -2.836 32.911 1.00 92.94 83 ILE A C 1
ATOM 667 O O . ILE A 1 83 ? -19.078 -2.960 33.883 1.00 92.94 83 ILE A O 1
ATOM 671 N N . LEU A 1 84 ? -17.169 -3.483 32.819 1.00 94.31 84 LEU A N 1
ATOM 672 C CA . LEU A 1 84 ? -16.711 -4.440 33.823 1.00 94.31 84 LEU A CA 1
ATOM 673 C C . LEU A 1 84 ? -16.468 -3.772 35.183 1.00 94.31 84 LEU A C 1
ATOM 675 O O . LEU A 1 84 ? -16.860 -4.322 36.209 1.00 94.31 84 LEU A O 1
ATOM 679 N N . GLN A 1 85 ? -15.894 -2.566 35.199 1.00 94.31 85 GLN A N 1
ATOM 680 C CA . GLN A 1 85 ? -15.723 -1.776 36.420 1.00 94.31 85 GLN A CA 1
ATOM 681 C C . GLN A 1 85 ? -17.064 -1.360 37.036 1.00 94.31 85 GLN A C 1
ATOM 683 O O . GLN A 1 85 ? -17.246 -1.497 38.246 1.00 94.31 85 GLN A O 1
ATOM 688 N N . ALA A 1 86 ? -18.019 -0.897 36.224 1.00 92.81 86 ALA A N 1
ATOM 689 C CA . ALA A 1 86 ? -19.350 -0.527 36.702 1.00 92.81 86 ALA A CA 1
ATOM 690 C C . ALA A 1 86 ? -20.105 -1.734 37.280 1.00 92.81 86 ALA A C 1
ATOM 692 O O . ALA A 1 86 ? -20.707 -1.638 38.352 1.00 92.81 86 ALA A O 1
ATOM 693 N N . LEU A 1 87 ? -20.018 -2.888 36.613 1.00 94.62 87 LEU A N 1
ATOM 694 C CA . LEU A 1 87 ? -20.599 -4.137 37.091 1.00 94.62 87 LEU A CA 1
ATOM 695 C C . LEU A 1 87 ? -19.952 -4.585 38.406 1.00 94.62 87 LEU A C 1
ATOM 697 O O . LEU A 1 87 ? -20.661 -4.890 39.362 1.00 94.62 87 LEU A O 1
ATOM 701 N N . ALA A 1 88 ? -18.618 -4.576 38.481 1.00 93.88 88 ALA A N 1
ATOM 702 C CA . ALA A 1 88 ? -17.888 -4.924 39.695 1.00 93.88 88 ALA A CA 1
ATOM 703 C C . ALA A 1 88 ? -18.294 -4.023 40.868 1.00 93.88 88 ALA A C 1
ATOM 705 O O . ALA A 1 88 ? -18.580 -4.525 41.950 1.00 93.88 88 ALA A O 1
ATOM 706 N N . PHE A 1 89 ? -18.408 -2.711 40.643 1.00 94.31 89 PHE A N 1
ATOM 707 C CA . PHE A 1 89 ? -18.877 -1.770 41.659 1.00 94.31 89 PHE A CA 1
ATOM 708 C C . PHE A 1 89 ? -20.288 -2.110 42.161 1.00 94.31 89 PHE A C 1
ATOM 710 O O . PHE A 1 89 ? -20.508 -2.174 43.370 1.00 94.31 89 PHE A O 1
ATOM 717 N N . LYS A 1 90 ? -21.241 -2.381 41.257 1.00 93.81 90 LYS A N 1
ATOM 718 C CA . LYS A 1 90 ? -22.616 -2.749 41.642 1.00 93.81 90 LYS A CA 1
ATOM 719 C C . LYS A 1 90 ? -22.676 -4.065 42.411 1.00 93.81 90 LYS A C 1
ATOM 721 O O . LYS A 1 90 ? -23.424 -4.157 43.381 1.00 93.81 90 LYS A O 1
ATOM 726 N N . LEU A 1 91 ? -21.875 -5.056 42.024 1.00 94.06 91 LEU A N 1
ATOM 727 C CA . LEU A 1 91 ? -21.798 -6.337 42.727 1.00 94.06 91 LEU A CA 1
ATOM 728 C C . LEU A 1 91 ? -21.164 -6.199 44.117 1.00 94.06 91 LEU A C 1
ATOM 730 O O . LEU A 1 91 ? -21.661 -6.802 45.067 1.00 94.06 91 LEU A O 1
ATOM 734 N N . THR A 1 92 ? -20.121 -5.378 44.260 1.00 94.81 92 THR A N 1
ATOM 735 C CA . THR A 1 92 ? -19.540 -5.047 45.570 1.00 94.81 92 THR A CA 1
ATOM 736 C C . THR A 1 92 ? -20.571 -4.358 46.457 1.00 94.81 92 THR A C 1
ATOM 738 O O . THR A 1 92 ? -20.775 -4.773 47.596 1.00 94.81 92 THR A O 1
ATOM 741 N N . LEU A 1 93 ? -21.296 -3.374 45.919 1.00 94.44 93 LEU A N 1
ATOM 742 C CA . LEU A 1 93 ? -22.330 -2.668 46.669 1.00 94.44 93 LEU A CA 1
ATOM 743 C C . LEU A 1 93 ? -23.463 -3.611 47.100 1.00 94.44 93 LEU A C 1
ATOM 745 O O . LEU A 1 93 ? -23.871 -3.578 48.254 1.00 94.44 93 LEU A O 1
ATOM 749 N N . LEU A 1 94 ? -23.920 -4.502 46.215 1.00 95.06 94 LEU A N 1
ATOM 750 C CA . LEU A 1 94 ? -24.897 -5.547 46.542 1.00 95.06 94 LEU A CA 1
ATOM 751 C C . LEU A 1 94 ? -24.398 -6.451 47.674 1.00 95.06 94 LEU A C 1
ATOM 753 O O . LEU A 1 94 ? -25.161 -6.809 48.573 1.00 95.06 94 LEU A O 1
ATOM 757 N N . TYR A 1 95 ? -23.123 -6.839 47.634 1.00 94.81 95 TYR A N 1
ATOM 758 C CA . TYR A 1 95 ? -22.531 -7.662 48.679 1.00 94.81 95 TYR A CA 1
ATOM 759 C C . TYR A 1 95 ? -22.538 -6.950 50.038 1.00 94.81 95 TYR A C 1
ATOM 761 O O . TYR A 1 95 ? -22.824 -7.601 51.046 1.00 94.81 95 TYR A O 1
ATOM 769 N N . GLU A 1 96 ? -22.273 -5.647 50.072 1.00 95.75 96 GLU A N 1
ATOM 770 C CA . GLU A 1 96 ? -22.236 -4.845 51.298 1.00 95.75 96 GLU A CA 1
ATOM 771 C C . GLU A 1 96 ? -23.634 -4.520 51.841 1.00 95.75 96 GLU A C 1
ATOM 773 O O . GLU A 1 96 ? -23.897 -4.726 53.025 1.00 95.75 96 GLU A O 1
ATOM 778 N N . THR A 1 97 ? -24.548 -4.044 50.991 1.00 95.12 97 THR A N 1
ATOM 779 C CA . THR A 1 97 ? -25.864 -3.535 51.415 1.00 95.12 97 THR A CA 1
ATOM 780 C C . THR A 1 97 ? -26.941 -4.611 51.483 1.00 95.12 97 THR A C 1
ATOM 782 O O . THR A 1 97 ? -27.952 -4.419 52.155 1.00 95.12 97 THR A O 1
ATOM 785 N N . LYS A 1 98 ? -26.744 -5.736 50.781 1.00 94.19 98 LYS A N 1
ATOM 786 C CA . LYS A 1 98 ? -27.769 -6.766 50.534 1.00 94.19 98 LYS A CA 1
ATOM 787 C C . LYS A 1 98 ? -29.036 -6.217 49.859 1.00 94.19 98 LYS A C 1
ATOM 789 O O . LYS A 1 98 ? -30.089 -6.847 49.935 1.00 94.19 98 LYS A O 1
ATOM 794 N N . ASP A 1 99 ? -28.943 -5.069 49.185 1.00 94.56 99 ASP A N 1
ATOM 795 C CA . ASP A 1 99 ? -30.057 -4.491 48.436 1.00 94.56 99 ASP A CA 1
ATOM 796 C C . ASP A 1 99 ? -30.213 -5.184 47.079 1.00 94.56 99 ASP A C 1
ATOM 798 O O . ASP A 1 99 ? -29.489 -4.910 46.121 1.00 94.56 99 ASP A O 1
ATOM 802 N N . PHE A 1 100 ? -31.190 -6.083 46.988 1.00 92.69 100 PHE A N 1
ATOM 803 C CA . PHE A 1 100 ? -31.469 -6.846 45.774 1.00 92.69 100 PHE A CA 1
ATOM 804 C C . PHE A 1 100 ? -31.953 -5.986 44.596 1.00 92.69 100 PHE A C 1
ATOM 806 O O . PHE A 1 100 ? -31.896 -6.460 43.462 1.00 92.69 100 PHE A O 1
ATOM 813 N N . ASN A 1 101 ? -32.356 -4.725 44.804 1.00 91.00 101 ASN A N 1
ATOM 814 C CA . ASN A 1 101 ? -32.678 -3.826 43.690 1.00 91.00 101 ASN A CA 1
ATOM 815 C C . ASN A 1 101 ? -31.449 -3.549 42.804 1.00 91.00 101 ASN A C 1
ATOM 817 O O . ASN A 1 101 ? -31.590 -3.363 41.595 1.00 91.00 101 ASN A O 1
ATOM 821 N N . LEU A 1 102 ? -30.237 -3.640 43.369 1.00 91.94 102 LEU A N 1
ATOM 822 C CA . LEU A 1 102 ? -28.973 -3.491 42.640 1.00 91.94 102 LEU A CA 1
ATOM 823 C C . LEU A 1 102 ? -28.741 -4.595 41.597 1.00 91.94 102 LEU A C 1
ATOM 825 O O . LEU A 1 102 ? -27.959 -4.400 40.667 1.00 91.94 102 LEU A O 1
ATOM 829 N N . ILE A 1 103 ? -29.432 -5.737 41.706 1.00 92.62 103 ILE A N 1
ATOM 830 C CA . ILE A 1 103 ? -29.377 -6.799 40.693 1.00 92.62 103 ILE A CA 1
ATOM 831 C C . ILE A 1 103 ? -29.980 -6.309 39.375 1.00 92.62 103 ILE A C 1
ATOM 833 O O . ILE A 1 103 ? -29.382 -6.525 38.323 1.00 92.62 103 ILE A O 1
ATOM 837 N N . ASN A 1 104 ? -31.115 -5.603 39.416 1.00 91.00 104 ASN A N 1
ATOM 838 C CA . ASN A 1 104 ? -31.723 -5.040 38.207 1.00 91.00 104 ASN A CA 1
ATOM 839 C C . ASN A 1 104 ? -30.803 -4.009 37.545 1.00 91.00 104 ASN A C 1
ATOM 841 O O . ASN A 1 104 ? -30.681 -3.993 36.323 1.00 91.00 104 ASN A O 1
ATOM 845 N N . GLU A 1 105 ? -30.110 -3.192 38.337 1.00 90.31 105 GLU A N 1
ATOM 846 C CA . GLU A 1 105 ? -29.140 -2.223 37.820 1.00 90.31 105 GLU A CA 1
ATOM 847 C C . GLU A 1 105 ? -27.920 -2.911 37.184 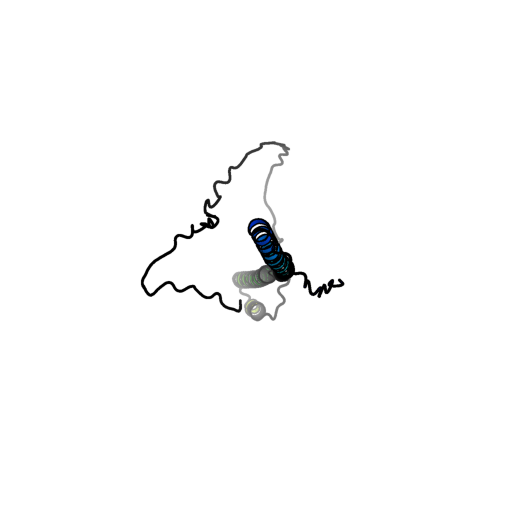1.00 90.31 105 GLU A C 1
ATOM 849 O O . GLU A 1 105 ? -27.464 -2.503 36.117 1.00 90.31 105 GLU A O 1
ATOM 854 N N . ALA A 1 106 ? -27.415 -3.991 37.789 1.00 91.25 106 ALA A N 1
ATOM 855 C CA . ALA A 1 106 ? -26.342 -4.801 37.213 1.00 91.25 106 ALA A CA 1
ATOM 856 C C . ALA A 1 106 ? -26.762 -5.459 35.885 1.00 91.25 106 ALA A C 1
ATOM 858 O O . ALA A 1 106 ? -25.991 -5.453 34.924 1.00 91.25 106 ALA A O 1
ATOM 859 N N . PHE A 1 107 ? -27.996 -5.971 35.800 1.00 91.56 107 PHE A N 1
ATOM 860 C CA . PHE A 1 107 ? -28.550 -6.504 34.553 1.00 91.56 107 PHE A CA 1
ATOM 861 C C . PHE A 1 107 ? -28.674 -5.430 33.469 1.00 91.56 107 PHE A C 1
ATOM 863 O O . PHE A 1 107 ? -28.286 -5.680 32.332 1.00 91.56 107 PHE A O 1
ATOM 870 N N . GLN A 1 108 ? -29.134 -4.224 33.812 1.00 91.50 108 GLN A N 1
ATOM 871 C CA . GLN A 1 108 ? -29.212 -3.107 32.864 1.00 91.50 108 GLN A CA 1
ATOM 872 C C . GLN A 1 108 ? -27.833 -2.698 32.316 1.00 91.50 108 GLN A C 1
ATOM 874 O O . GLN A 1 108 ? -27.723 -2.353 31.141 1.00 91.50 108 GLN A O 1
ATOM 879 N N . ILE A 1 109 ? -26.764 -2.782 33.120 1.00 91.00 109 ILE A N 1
ATOM 880 C CA . ILE A 1 109 ? -25.384 -2.553 32.651 1.00 91.00 109 ILE A CA 1
ATOM 881 C C . ILE A 1 109 ? -24.957 -3.628 31.637 1.00 91.00 109 ILE A C 1
ATOM 883 O O . ILE A 1 109 ? -24.378 -3.297 30.605 1.00 91.00 109 ILE A O 1
ATOM 887 N N . ILE A 1 110 ? -25.250 -4.907 31.904 1.00 89.62 110 ILE A N 1
ATOM 888 C CA . ILE A 1 110 ? -24.888 -6.030 31.017 1.00 89.62 110 ILE A CA 1
ATOM 889 C C . ILE A 1 110 ? -25.665 -5.972 29.695 1.00 89.62 110 ILE A C 1
ATOM 891 O O . ILE A 1 110 ? -25.101 -6.244 28.637 1.00 89.62 110 ILE A O 1
ATOM 895 N N . CYS A 1 111 ? -26.947 -5.608 29.752 1.00 89.94 111 CYS A N 1
ATOM 896 C CA . CYS A 1 111 ? -27.816 -5.502 28.580 1.00 89.94 111 CYS A CA 1
ATOM 897 C C . CYS A 1 111 ? -27.588 -4.218 27.762 1.00 89.94 1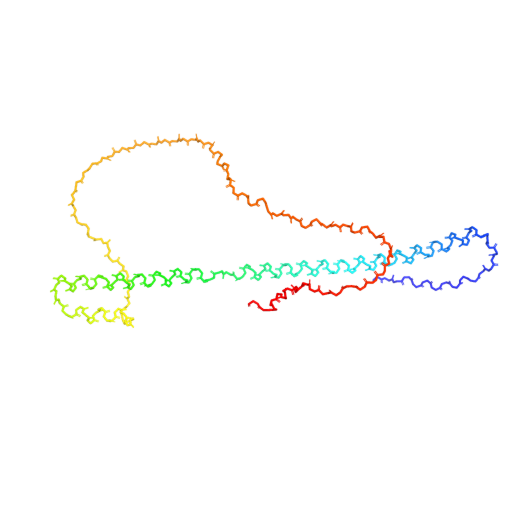11 CYS A C 1
ATOM 899 O O . CYS A 1 111 ? -28.116 -4.109 26.659 1.00 89.94 111 CYS A O 1
ATOM 901 N N . GLY A 1 112 ? -26.785 -3.271 28.264 1.00 82.12 112 GLY A N 1
ATOM 902 C CA . GLY A 1 112 ? -26.479 -2.013 27.577 1.00 82.12 112 GLY A CA 1
ATOM 903 C C . GLY A 1 112 ? -27.557 -0.931 27.712 1.00 82.12 112 GLY A C 1
ATOM 904 O O . GLY A 1 112 ? -27.500 0.067 26.998 1.00 82.12 112 GLY A O 1
ATOM 905 N N . ASP A 1 113 ? -28.511 -1.098 28.631 1.00 77.12 113 ASP A N 1
ATOM 906 C CA . ASP A 1 113 ? -29.598 -0.140 28.879 1.00 77.12 113 ASP A CA 1
ATOM 907 C C . ASP A 1 113 ? -29.129 1.083 29.693 1.00 77.12 113 ASP A C 1
ATOM 909 O O . ASP A 1 113 ? -29.743 2.150 29.651 1.00 77.12 113 ASP A O 1
ATOM 913 N N . LEU A 1 114 ? -28.013 0.952 30.421 1.00 68.81 114 LEU A N 1
ATOM 914 C CA . LEU A 1 114 ? -27.376 2.031 31.178 1.00 68.81 114 LEU A CA 1
ATOM 915 C C . LEU A 1 114 ? -26.123 2.541 30.456 1.00 68.81 114 LEU A C 1
ATOM 917 O O . LEU A 1 114 ? -25.142 1.816 30.293 1.00 68.81 114 LEU A O 1
ATOM 921 N N . ASN A 1 115 ? -26.123 3.827 30.090 1.00 61.44 115 ASN A N 1
ATOM 922 C CA . ASN A 1 115 ? -24.930 4.511 29.592 1.00 61.44 115 ASN A CA 1
ATOM 923 C C . ASN A 1 115 ? -23.889 4.617 30.714 1.00 61.44 115 ASN A C 1
ATOM 925 O O . ASN A 1 115 ? -24.009 5.445 31.619 1.00 61.44 115 ASN A O 1
ATOM 929 N N . VAL A 1 116 ? -22.850 3.786 30.640 1.00 61.00 116 VAL A N 1
ATOM 930 C CA . VAL A 1 116 ? -21.706 3.811 31.557 1.00 61.00 116 VAL A CA 1
ATOM 931 C C . VAL A 1 116 ? -20.817 5.010 31.211 1.00 61.00 116 VAL A C 1
ATOM 933 O O . VAL A 1 116 ? -19.772 4.881 30.575 1.00 61.00 116 VAL A O 1
ATOM 936 N N . HIS A 1 117 ? -21.243 6.211 31.599 1.00 49.91 117 HIS A N 1
ATOM 937 C CA . HIS A 1 117 ? -20.383 7.387 31.587 1.00 49.91 117 HIS A CA 1
ATOM 938 C C . HIS A 1 117 ? -19.781 7.616 32.979 1.00 49.91 117 HIS A C 1
ATOM 940 O O . HIS A 1 117 ? -20.465 8.014 33.913 1.00 49.91 117 HIS A O 1
ATOM 946 N N . GLN A 1 118 ? -18.461 7.409 33.022 1.00 44.56 118 GLN A N 1
ATOM 947 C CA . GLN A 1 118 ? -17.467 7.739 34.050 1.00 44.56 118 GLN A CA 1
ATOM 948 C C . GLN A 1 118 ? -17.256 6.785 35.241 1.00 44.56 118 GLN A C 1
ATOM 950 O O . GLN A 1 118 ? -18.186 6.477 35.985 1.00 44.56 118 GLN A O 1
ATOM 955 N N . PRO A 1 119 ? -15.982 6.432 35.519 1.00 44.50 119 PRO A N 1
ATOM 956 C CA . PRO A 1 119 ? -15.572 5.922 36.814 1.00 44.50 119 PRO A CA 1
ATOM 957 C C . PRO A 1 119 ? -15.389 7.096 37.788 1.00 44.50 119 PRO A C 1
ATOM 959 O O . PRO A 1 119 ? -14.515 7.948 37.618 1.00 44.50 119 PRO A O 1
ATOM 962 N N . VAL A 1 120 ? -16.205 7.141 38.841 1.00 46.31 120 VAL A N 1
ATOM 963 C CA . VAL A 1 120 ? -15.964 8.004 40.003 1.00 46.31 120 VAL A CA 1
ATOM 964 C C . VAL A 1 120 ? -15.026 7.260 40.951 1.00 46.31 120 VAL A C 1
ATOM 966 O O . VAL A 1 120 ? -15.456 6.440 41.753 1.00 46.31 120 VAL A O 1
ATOM 969 N N . LEU A 1 121 ? -13.730 7.557 40.869 1.00 52.16 121 LEU A N 1
ATOM 970 C CA . LEU A 1 121 ? -12.754 7.216 41.907 1.00 52.16 121 LEU A CA 1
ATOM 971 C C . LEU A 1 121 ? -12.136 8.500 42.456 1.00 52.16 121 LEU A C 1
ATOM 973 O O . LEU A 1 121 ? -11.039 8.886 42.065 1.00 52.16 121 LEU A O 1
ATOM 977 N N . LYS A 1 122 ? -12.842 9.161 43.380 1.00 47.50 122 LYS A N 1
ATOM 978 C CA . LYS A 1 122 ? -12.238 10.061 44.376 1.00 47.50 122 LYS A CA 1
ATOM 979 C C . LYS A 1 122 ? -13.053 10.063 45.665 1.00 47.50 122 LYS A C 1
ATOM 981 O O . LYS A 1 122 ? -13.849 10.963 45.896 1.00 47.50 122 LYS A O 1
ATOM 986 N N . THR A 1 123 ? -12.754 9.112 46.537 1.00 34.66 123 THR A N 1
ATOM 987 C CA . THR A 1 123 ? -12.870 9.303 47.987 1.00 34.66 123 THR A CA 1
ATOM 988 C C . THR A 1 123 ? -11.736 8.543 48.664 1.00 34.66 123 THR A C 1
ATOM 990 O O . THR A 1 123 ? -11.821 7.343 48.890 1.00 34.66 123 THR A O 1
ATOM 993 N N . SER A 1 124 ? -10.658 9.266 48.968 1.00 40.03 124 SER A N 1
ATOM 994 C CA . SER A 1 124 ? -9.871 9.012 50.179 1.00 40.03 124 SER A CA 1
ATOM 995 C C . SER A 1 124 ? -10.508 9.829 51.312 1.00 40.03 124 SER A C 1
ATOM 997 O O . SER A 1 124 ? -11.096 10.881 51.031 1.00 40.03 124 SER A O 1
ATOM 999 N N . PRO A 1 125 ? -10.379 9.397 52.578 1.00 42.69 125 PRO A N 1
ATOM 1000 C CA . PRO A 1 125 ? -9.515 10.214 53.425 1.00 42.69 125 PRO A CA 1
ATOM 1001 C C . PRO A 1 125 ? -8.620 9.432 54.411 1.00 42.69 125 PRO A C 1
ATOM 1003 O O . PRO A 1 125 ? -9.085 8.575 55.152 1.00 42.69 125 PRO A O 1
ATOM 1006 N N . LYS A 1 126 ? -7.376 9.936 54.499 1.00 34.69 126 LYS A N 1
ATOM 1007 C CA . LYS A 1 126 ? -6.525 10.135 55.697 1.00 34.69 126 LYS A CA 1
ATOM 1008 C C . LYS A 1 126 ? -5.789 8.928 56.312 1.00 34.69 126 LYS A C 1
ATOM 1010 O O . LYS A 1 126 ? -6.390 8.161 57.046 1.00 34.69 126 LYS A O 1
ATOM 1015 N N . SER A 1 127 ? -4.452 8.933 56.187 1.00 34.00 127 SER A N 1
ATOM 1016 C CA . SER A 1 127 ? -3.525 9.284 57.291 1.00 34.00 127 SER A CA 1
ATOM 1017 C C . SER A 1 127 ? -2.041 9.201 56.877 1.00 34.00 127 SER A C 1
ATOM 1019 O O . SER A 1 127 ? -1.631 8.142 56.423 1.00 34.00 127 SER A O 1
ATOM 1021 N N . GLN A 1 128 ? -1.301 10.303 57.129 1.00 33.41 128 GLN A N 1
ATOM 1022 C CA . GLN A 1 128 ? 0.128 10.412 57.532 1.00 33.41 128 GLN A CA 1
ATOM 1023 C C . GLN A 1 128 ? 1.213 9.881 56.568 1.00 33.41 128 GLN A C 1
ATOM 1025 O O . GLN A 1 128 ? 1.041 8.851 55.947 1.00 33.41 128 GLN A O 1
ATOM 1030 N N . GLU A 1 129 ? 2.395 10.469 56.383 1.00 32.78 129 GLU A N 1
ATOM 1031 C CA . GLU A 1 129 ? 3.120 11.644 56.891 1.00 32.78 129 GLU A CA 1
ATOM 1032 C C . GLU A 1 129 ? 4.390 11.741 56.015 1.00 32.78 129 GLU A C 1
ATOM 1034 O O . GLU A 1 129 ? 4.940 10.687 55.719 1.00 32.78 129 GLU A O 1
ATOM 1039 N N . SER A 1 130 ? 4.863 12.961 55.697 1.00 32.19 130 SER A N 1
ATOM 1040 C CA . SER A 1 130 ? 6.289 13.331 55.494 1.00 32.19 130 SER A CA 1
ATOM 1041 C C . SER A 1 130 ? 7.094 12.620 54.361 1.00 32.19 130 SER A C 1
ATOM 1043 O O . SER A 1 130 ? 6.949 11.439 54.112 1.00 32.19 130 SER A O 1
ATOM 1045 N N . GLU A 1 131 ? 7.977 13.213 53.555 1.00 35.91 131 GLU A N 1
ATOM 1046 C CA . GLU A 1 131 ? 8.777 14.434 53.615 1.00 35.91 131 GLU A CA 1
ATOM 1047 C C . GLU A 1 131 ? 9.044 14.967 52.198 1.00 35.91 131 GLU A C 1
ATOM 1049 O O . GLU A 1 131 ? 9.099 14.239 51.206 1.00 35.91 131 GLU A O 1
ATOM 1054 N N . THR A 1 132 ? 9.265 16.273 52.147 1.00 38.19 132 THR A N 1
ATOM 1055 C CA . THR A 1 132 ? 9.827 17.042 51.043 1.00 38.19 132 THR A CA 1
ATOM 1056 C C . THR A 1 132 ? 11.339 16.816 50.967 1.00 38.19 132 THR A C 1
ATOM 1058 O O . THR A 1 132 ? 12.017 17.151 51.932 1.00 38.19 132 THR A O 1
ATOM 1061 N N . VAL A 1 133 ? 11.896 16.394 49.824 1.00 36.59 133 VAL A N 1
ATOM 1062 C CA . VAL A 1 133 ? 13.278 16.758 49.451 1.00 36.59 133 VAL A CA 1
ATOM 1063 C C . VAL A 1 133 ? 13.364 17.038 47.954 1.00 36.59 133 VAL A C 1
ATOM 1065 O O . VAL A 1 133 ? 13.168 16.177 47.102 1.00 36.59 133 VAL A O 1
ATOM 1068 N N . THR A 1 134 ? 13.660 18.299 47.676 1.00 39.50 134 THR A N 1
ATOM 1069 C CA . THR A 1 134 ? 14.126 18.863 46.416 1.00 39.50 134 THR A CA 1
ATOM 1070 C C . THR A 1 134 ? 15.567 18.421 46.158 1.00 39.50 134 THR A C 1
ATOM 1072 O O . THR A 1 134 ? 16.421 18.662 47.006 1.00 39.50 134 THR A O 1
ATOM 1075 N N . SER A 1 135 ? 15.876 17.906 44.970 1.00 33.44 135 SER A N 1
ATOM 1076 C CA . SER A 1 135 ? 17.222 18.027 44.393 1.00 33.44 135 SER A CA 1
ATOM 1077 C C . SER A 1 135 ? 17.160 17.898 42.875 1.00 33.44 135 SER A C 1
ATOM 1079 O O . SER A 1 135 ? 16.843 16.843 42.331 1.00 33.44 135 SER A O 1
ATOM 1081 N N . ASN A 1 136 ? 17.455 19.013 42.208 1.00 42.38 136 ASN A N 1
ATOM 1082 C CA . ASN A 1 136 ? 17.905 19.032 40.826 1.00 42.38 136 ASN A CA 1
ATOM 1083 C C . ASN A 1 136 ? 19.230 18.268 40.752 1.00 42.38 136 ASN A C 1
ATOM 1085 O O . ASN A 1 136 ? 20.178 18.674 41.419 1.00 42.38 136 ASN A O 1
ATOM 1089 N N . GLU A 1 137 ? 19.311 17.239 39.916 1.00 41.31 137 GLU A N 1
ATOM 1090 C CA . GLU A 1 137 ? 20.586 16.737 39.408 1.00 41.31 137 GLU A CA 1
ATOM 1091 C C . GLU A 1 137 ? 20.476 16.546 37.898 1.00 41.31 137 GLU A C 1
ATOM 1093 O O . GLU A 1 137 ? 19.860 15.624 37.367 1.00 41.31 137 GLU A O 1
ATOM 1098 N N . GLU A 1 138 ? 21.055 17.528 37.222 1.00 48.31 138 GLU A N 1
ATOM 1099 C CA . GLU A 1 138 ? 21.542 17.474 35.861 1.00 48.31 138 GLU A CA 1
ATOM 1100 C C . GLU A 1 138 ? 22.733 16.501 35.857 1.00 48.31 138 GLU A C 1
ATOM 1102 O O . GLU A 1 138 ? 23.810 16.829 36.350 1.00 48.31 138 GLU A O 1
ATOM 1107 N N . VAL A 1 139 ? 22.530 15.282 35.352 1.00 41.03 139 VAL A N 1
ATOM 1108 C CA . VAL A 1 139 ? 23.619 14.348 35.039 1.00 41.03 139 VAL A CA 1
ATOM 1109 C C . VAL A 1 139 ? 23.528 14.007 33.562 1.00 41.03 139 VAL A C 1
ATOM 1111 O O . VAL A 1 139 ? 22.710 13.212 33.103 1.00 41.03 139 VAL A O 1
ATOM 1114 N N . ASN A 1 140 ? 24.377 14.711 32.827 1.00 47.97 140 ASN A N 1
ATOM 1115 C CA . ASN A 1 140 ? 24.906 14.322 31.539 1.00 47.97 140 ASN A CA 1
ATOM 1116 C C . ASN A 1 140 ? 25.660 12.995 31.706 1.00 47.97 140 ASN A C 1
ATOM 1118 O O . ASN A 1 140 ? 26.684 12.976 32.382 1.00 47.97 140 ASN A O 1
ATOM 1122 N N . ASP A 1 141 ? 25.165 11.920 31.097 1.00 40.22 141 ASP A N 1
ATOM 1123 C CA . ASP A 1 141 ? 25.973 10.732 30.827 1.00 40.22 141 ASP A CA 1
ATOM 1124 C C . ASP A 1 141 ? 25.560 10.136 29.478 1.00 40.22 141 ASP A C 1
ATOM 1126 O O . ASP A 1 141 ? 24.501 9.521 29.311 1.00 40.22 141 ASP A O 1
ATOM 1130 N N . GLU A 1 142 ? 26.424 10.359 28.489 1.00 48.22 142 GLU A N 1
ATOM 1131 C CA . GLU A 1 142 ? 26.450 9.671 27.205 1.00 48.22 142 GLU A CA 1
ATOM 1132 C C . GLU A 1 142 ? 26.680 8.173 27.445 1.00 48.22 142 GLU A C 1
ATOM 1134 O O . GLU A 1 142 ? 27.797 7.668 27.375 1.00 48.22 142 GLU A O 1
ATOM 1139 N N . THR A 1 143 ? 25.609 7.433 27.720 1.00 44.56 143 THR A N 1
ATOM 1140 C CA . THR A 1 143 ? 25.666 5.970 27.729 1.00 44.56 143 THR A CA 1
ATOM 1141 C C . THR A 1 143 ? 25.226 5.470 26.360 1.00 44.56 143 THR A C 1
ATOM 1143 O O . THR A 1 143 ? 24.037 5.340 26.060 1.00 44.56 143 THR A O 1
ATOM 1146 N N . LEU A 1 144 ? 26.220 5.223 25.503 1.00 52.09 144 LEU A N 1
ATOM 1147 C CA . LEU A 1 144 ? 26.094 4.415 24.296 1.00 52.09 144 LEU A CA 1
ATOM 1148 C C . LEU A 1 144 ? 25.649 3.005 24.698 1.00 52.09 144 LEU A C 1
ATOM 1150 O O . LEU A 1 144 ? 26.469 2.115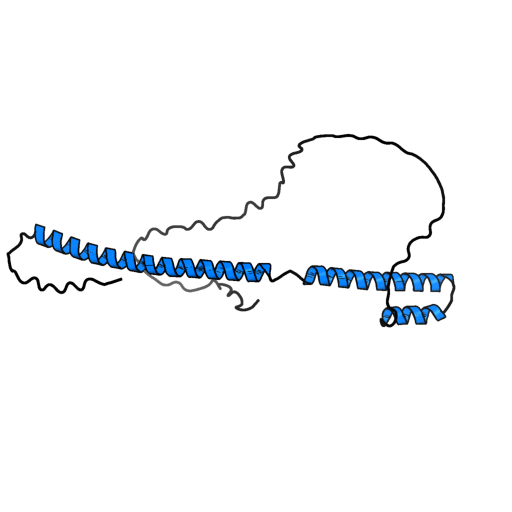 24.912 1.00 52.09 144 LEU A O 1
ATOM 1154 N N . ASN A 1 145 ? 24.339 2.795 24.792 1.00 45.88 145 ASN A N 1
ATOM 1155 C CA . ASN A 1 145 ? 23.789 1.452 24.782 1.00 45.88 145 ASN A CA 1
ATOM 1156 C C . ASN A 1 145 ? 23.944 0.908 23.362 1.00 45.88 145 ASN A C 1
ATOM 1158 O O . ASN A 1 145 ? 23.159 1.199 22.460 1.00 45.88 145 ASN A O 1
ATOM 1162 N N . GLU A 1 146 ? 25.011 0.139 23.183 1.00 47.25 146 GLU A N 1
ATOM 1163 C CA . GLU A 1 146 ? 25.200 -0.819 22.109 1.00 47.25 146 GLU A CA 1
ATOM 1164 C C . GLU A 1 146 ? 23.962 -1.731 22.068 1.00 47.25 146 GLU A C 1
ATOM 1166 O O . GLU A 1 146 ? 23.760 -2.596 22.920 1.00 47.25 146 GLU A O 1
ATOM 1171 N N . ILE A 1 147 ? 23.055 -1.473 21.122 1.00 48.88 147 ILE A N 1
ATOM 1172 C CA . ILE A 1 147 ? 21.885 -2.321 20.898 1.00 48.88 147 ILE A CA 1
ATOM 1173 C C . ILE A 1 147 ? 22.390 -3.571 20.177 1.00 48.88 147 ILE A C 1
ATOM 1175 O O . ILE A 1 147 ? 22.425 -3.641 18.947 1.00 48.88 147 ILE A O 1
ATOM 1179 N N . GLU A 1 148 ? 22.799 -4.565 20.959 1.00 55.06 148 GLU A N 1
ATOM 1180 C CA . GLU A 1 148 ? 22.963 -5.940 20.503 1.00 55.06 148 GLU A CA 1
ATOM 1181 C C . GLU A 1 148 ? 21.583 -6.474 20.092 1.00 55.06 148 GLU A C 1
ATOM 1183 O O . GLU A 1 148 ? 20.792 -6.970 20.891 1.00 55.06 148 GLU A O 1
ATOM 1188 N N . GLY A 1 149 ? 21.244 -6.260 18.822 1.00 48.34 149 GLY A N 1
ATOM 1189 C CA . GLY A 1 149 ? 19.931 -6.617 18.297 1.00 48.34 149 GLY A CA 1
ATOM 1190 C C . GLY A 1 149 ? 19.750 -6.384 16.803 1.00 48.34 149 GLY A C 1
ATOM 1191 O O . GLY A 1 149 ? 18.614 -6.312 16.344 1.00 48.34 149 GLY A O 1
ATOM 1192 N N . THR A 1 150 ? 20.828 -6.273 16.021 1.00 51.53 150 THR A N 1
ATOM 1193 C CA . THR A 1 150 ? 20.703 -6.342 14.558 1.00 51.53 150 THR A CA 1
ATOM 1194 C C . THR A 1 150 ? 20.541 -7.814 14.182 1.00 51.53 150 THR A C 1
ATOM 1196 O O . THR A 1 150 ? 21.458 -8.593 14.447 1.00 51.53 150 THR A O 1
ATOM 1199 N N . PRO A 1 151 ? 19.441 -8.253 13.542 1.00 46.16 151 PRO A N 1
ATOM 1200 C CA . PRO A 1 151 ? 19.446 -9.532 12.861 1.00 46.16 151 PRO A CA 1
ATOM 1201 C C . PRO A 1 151 ? 20.408 -9.376 11.685 1.00 46.16 151 PRO A C 1
ATOM 1203 O O . PRO A 1 151 ? 20.068 -8.825 10.637 1.00 46.16 151 PRO A O 1
ATOM 1206 N N . THR A 1 152 ? 21.646 -9.818 11.876 1.00 50.34 152 THR A N 1
ATOM 1207 C CA . THR A 1 152 ? 22.661 -9.958 10.832 1.00 50.34 152 THR A CA 1
ATOM 1208 C C . THR A 1 152 ? 22.188 -11.054 9.876 1.00 50.34 152 THR A C 1
ATOM 1210 O O . THR A 1 152 ? 22.585 -12.209 9.972 1.00 50.34 152 THR A O 1
ATOM 1213 N N . GLY A 1 153 ? 21.224 -10.721 9.017 1.00 53.66 153 GLY A N 1
ATOM 1214 C CA . GLY A 1 153 ? 20.448 -11.717 8.279 1.00 53.66 153 GLY A CA 1
ATOM 1215 C C . GLY A 1 153 ? 19.794 -11.220 6.995 1.00 53.66 153 GLY A C 1
ATOM 1216 O O . GLY A 1 153 ? 19.063 -11.979 6.366 1.00 53.66 153 GLY A O 1
ATOM 1217 N N . HIS A 1 154 ? 20.076 -9.996 6.545 1.00 46.06 154 HIS A N 1
ATOM 1218 C CA . HIS A 1 154 ? 19.796 -9.617 5.163 1.00 46.06 154 HIS A CA 1
ATOM 1219 C C . HIS A 1 154 ? 21.004 -9.966 4.301 1.00 46.06 154 HIS A C 1
ATOM 1221 O O . HIS A 1 154 ? 21.849 -9.131 3.988 1.00 46.06 154 HIS A O 1
ATOM 1227 N N . THR A 1 155 ? 21.090 -11.232 3.899 1.00 50.38 155 THR A N 1
ATOM 1228 C CA . THR A 1 155 ? 21.843 -11.565 2.694 1.00 50.38 155 THR A CA 1
ATOM 1229 C C . THR A 1 155 ? 21.065 -10.954 1.533 1.00 50.38 155 THR A C 1
ATOM 1231 O O . THR A 1 155 ? 20.075 -11.520 1.070 1.00 50.38 155 THR A O 1
ATOM 1234 N N . SER A 1 156 ? 21.463 -9.761 1.088 1.00 53.66 156 SER A N 1
ATOM 1235 C CA . SER A 1 156 ? 21.040 -9.258 -0.218 1.00 53.66 156 SER A CA 1
ATOM 1236 C C . SER A 1 156 ? 21.283 -10.375 -1.236 1.00 53.66 156 SER A C 1
ATOM 1238 O O . SER A 1 156 ? 22.364 -10.976 -1.205 1.00 53.66 156 SER A O 1
ATOM 1240 N N . PRO A 1 157 ? 20.319 -10.715 -2.106 1.00 50.03 157 PRO A N 1
ATOM 1241 C CA . PRO A 1 157 ? 20.549 -11.747 -3.097 1.00 50.03 157 PRO A CA 1
ATOM 1242 C C . PRO A 1 157 ? 21.693 -11.279 -3.993 1.00 50.03 157 PRO A C 1
ATOM 1244 O O . PRO A 1 157 ? 21.550 -10.349 -4.784 1.00 50.03 157 PRO A O 1
ATOM 1247 N N . ILE A 1 158 ? 22.855 -11.912 -3.829 1.00 57.22 158 ILE A N 1
ATOM 1248 C CA . ILE A 1 158 ? 23.988 -11.755 -4.728 1.00 57.22 158 ILE A CA 1
ATOM 1249 C C . ILE A 1 158 ? 23.478 -12.195 -6.096 1.00 57.22 158 ILE A C 1
ATOM 1251 O O . ILE A 1 158 ? 23.234 -13.382 -6.325 1.00 57.22 158 ILE A O 1
ATOM 1255 N N . ILE A 1 159 ? 23.283 -11.231 -6.995 1.00 58.22 159 ILE A N 1
ATOM 1256 C CA . ILE A 1 159 ? 23.013 -11.490 -8.404 1.00 58.22 159 ILE A CA 1
ATOM 1257 C C . ILE A 1 159 ? 24.273 -12.160 -8.949 1.00 58.22 159 ILE A C 1
ATOM 1259 O O . ILE A 1 159 ? 25.244 -11.5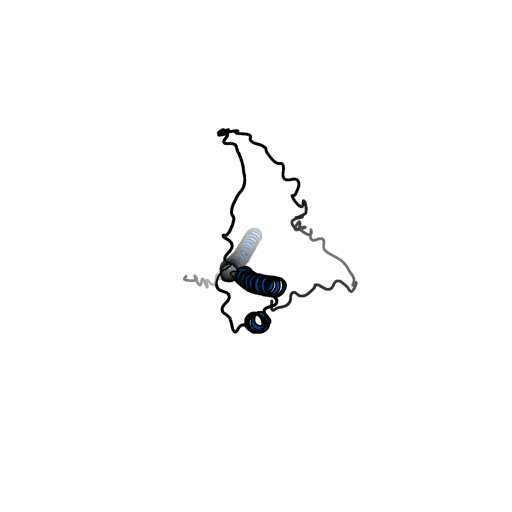08 -9.326 1.00 58.22 159 ILE A O 1
ATOM 1263 N N . GLN A 1 160 ? 24.289 -13.491 -8.925 1.00 48.41 160 GLN A N 1
ATOM 1264 C CA . GLN A 1 160 ? 25.323 -14.266 -9.586 1.00 48.41 160 GLN A CA 1
ATOM 1265 C C . GLN A 1 160 ? 25.145 -14.070 -11.091 1.00 48.41 160 GLN A C 1
ATOM 1267 O O . GLN A 1 160 ? 24.247 -14.646 -11.708 1.00 48.41 160 GLN A O 1
ATOM 1272 N N . SER A 1 161 ? 26.008 -13.253 -11.691 1.00 54.09 161 SER A N 1
ATOM 1273 C CA . SER A 1 161 ? 26.172 -13.193 -13.136 1.00 54.09 161 SER A CA 1
ATOM 1274 C C . SER A 1 161 ? 26.671 -14.558 -13.619 1.00 54.09 161 SER A C 1
ATOM 1276 O O . SER A 1 161 ? 27.850 -14.904 -13.529 1.00 54.09 161 SER A O 1
ATOM 1278 N N . LYS A 1 162 ? 25.738 -15.388 -14.099 1.00 50.38 162 LYS A N 1
ATOM 1279 C CA . LYS A 1 162 ? 26.059 -16.650 -14.767 1.00 50.38 162 LYS A CA 1
ATOM 1280 C C . LYS A 1 162 ? 26.919 -16.338 -15.989 1.00 50.38 162 LYS A C 1
ATOM 1282 O O . LYS A 1 162 ? 26.429 -15.813 -16.983 1.00 50.38 162 LYS A O 1
ATOM 1287 N N . LYS A 1 163 ? 28.199 -16.706 -15.918 1.00 51.78 163 LYS A N 1
ATOM 1288 C CA . LYS A 1 163 ? 29.059 -16.856 -17.094 1.00 51.78 163 LYS A CA 1
ATOM 1289 C C . LYS A 1 163 ? 28.408 -17.863 -18.039 1.00 51.78 163 LYS A C 1
ATOM 1291 O O . LYS A 1 163 ? 28.253 -19.035 -17.699 1.00 51.78 163 LYS A O 1
ATOM 1296 N N . THR A 1 164 ? 28.044 -17.401 -19.224 1.00 45.19 164 THR A N 1
ATOM 1297 C CA . THR A 1 164 ? 27.551 -18.217 -20.329 1.00 45.19 164 THR A CA 1
ATOM 1298 C C . THR A 1 164 ? 28.678 -19.139 -20.802 1.00 45.19 164 THR A C 1
ATOM 1300 O O . THR A 1 164 ? 29.616 -18.702 -21.463 1.00 45.19 164 THR A O 1
ATOM 1303 N N . LYS A 1 165 ? 28.611 -20.427 -20.451 1.00 42.56 165 LYS A N 1
ATOM 1304 C CA . LYS A 1 165 ? 29.316 -21.495 -21.171 1.00 42.56 165 LYS A CA 1
ATOM 1305 C C . LYS A 1 165 ? 28.265 -22.345 -21.874 1.00 42.56 165 LYS A C 1
ATOM 1307 O O . LYS A 1 165 ? 27.371 -22.890 -21.234 1.00 42.56 165 LYS A O 1
ATOM 1312 N N . MET A 1 166 ? 28.356 -22.374 -23.199 1.00 42.84 166 MET A N 1
ATOM 1313 C CA . MET A 1 166 ? 27.525 -23.181 -24.087 1.00 42.84 166 MET A CA 1
ATOM 1314 C C . MET A 1 166 ? 27.678 -24.684 -23.813 1.00 42.84 166 MET A C 1
ATOM 1316 O O . MET A 1 166 ? 28.785 -25.132 -23.513 1.00 42.84 166 MET A O 1
ATOM 1320 N N . SER A 1 167 ? 26.600 -25.427 -24.128 1.00 40.06 167 SER A N 1
ATOM 1321 C CA . SER A 1 167 ? 26.529 -26.875 -24.457 1.00 40.06 167 SER A CA 1
ATOM 1322 C C . SER A 1 167 ? 26.848 -27.847 -23.301 1.00 40.06 167 SER A C 1
ATOM 1324 O O . SER A 1 167 ? 27.842 -27.678 -22.617 1.00 40.06 167 SER A O 1
ATOM 1326 N N . THR A 1 168 ? 26.074 -28.890 -22.972 1.00 42.22 168 THR A N 1
ATOM 1327 C CA . THR A 1 168 ? 25.159 -29.769 -23.729 1.00 42.22 168 THR A CA 1
ATOM 1328 C C . THR A 1 168 ? 24.286 -30.588 -22.758 1.00 42.22 168 THR A C 1
ATOM 1330 O O . THR A 1 168 ? 24.698 -30.873 -21.640 1.00 42.22 168 THR A O 1
ATOM 1333 N N . SER A 1 169 ? 23.134 -31.035 -23.271 1.00 39.41 169 SER A N 1
ATOM 1334 C CA . SER A 1 169 ? 22.380 -32.264 -22.941 1.00 39.41 169 SER A CA 1
ATOM 1335 C C . SER A 1 169 ? 21.633 -32.448 -21.602 1.00 39.41 169 SER A C 1
ATOM 1337 O O . SER A 1 169 ? 22.194 -32.429 -20.514 1.00 39.41 169 SER A O 1
ATOM 1339 N N . SER A 1 170 ? 20.365 -32.846 -21.805 1.00 38.94 170 SER A N 1
ATOM 1340 C CA . SER A 1 170 ? 19.520 -33.795 -21.053 1.00 38.94 170 SER A CA 1
ATOM 1341 C C . SER A 1 170 ? 18.860 -33.387 -19.728 1.00 38.94 170 SER A C 1
ATOM 1343 O O . SER A 1 170 ? 19.466 -33.382 -18.667 1.00 38.94 1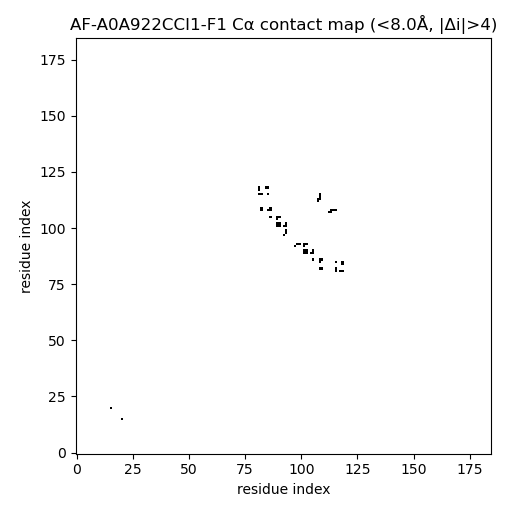70 SER A O 1
ATOM 1345 N N . LYS A 1 171 ? 17.540 -33.166 -19.856 1.00 49.69 171 LYS A N 1
ATOM 1346 C CA . LYS A 1 171 ? 16.421 -33.619 -19.006 1.00 49.69 171 LYS A CA 1
ATOM 1347 C C . LYS A 1 171 ? 16.772 -34.084 -17.583 1.00 49.69 171 LYS A C 1
ATOM 1349 O O . LYS A 1 171 ? 17.312 -35.167 -17.398 1.00 49.69 171 LYS A O 1
ATOM 1354 N N . SER A 1 172 ? 16.258 -33.353 -16.599 1.00 40.19 172 SER A N 1
ATOM 1355 C CA . SER A 1 172 ? 15.824 -33.918 -15.323 1.00 40.19 172 SER A CA 1
ATOM 1356 C C . SER A 1 172 ? 14.648 -33.092 -14.814 1.00 40.19 172 SER A C 1
ATOM 1358 O O . SER A 1 172 ? 14.702 -31.863 -14.773 1.00 40.19 172 SER A O 1
ATOM 1360 N N . SER A 1 173 ? 13.556 -33.788 -14.551 1.00 50.66 173 SER A N 1
ATOM 1361 C CA . SER A 1 173 ? 12.293 -33.275 -14.062 1.00 50.66 173 SER A CA 1
ATOM 1362 C C . SER A 1 173 ? 12.358 -32.954 -12.567 1.00 50.66 173 SER A C 1
ATOM 1364 O O . SER A 1 173 ? 12.923 -33.714 -11.787 1.00 50.66 173 SER A O 1
ATOM 1366 N N . ASP A 1 174 ? 11.598 -31.922 -12.213 1.00 47.31 174 ASP A N 1
ATOM 1367 C CA . ASP A 1 174 ? 10.699 -31.890 -11.057 1.00 47.31 174 ASP A CA 1
ATOM 1368 C C . ASP A 1 174 ? 11.158 -31.321 -9.698 1.00 47.31 174 ASP A C 1
ATOM 1370 O O . ASP A 1 174 ? 12.294 -31.462 -9.251 1.00 47.31 174 ASP A O 1
ATOM 1374 N N . PHE A 1 175 ? 10.163 -30.698 -9.052 1.00 50.12 175 PHE A N 1
ATOM 1375 C CA . PHE A 1 175 ? 10.078 -30.156 -7.689 1.00 50.12 175 PHE A CA 1
ATOM 1376 C C . PHE A 1 175 ? 10.941 -28.944 -7.311 1.00 50.12 175 PHE A C 1
ATOM 1378 O O . PHE A 1 175 ? 12.059 -29.093 -6.832 1.00 50.12 175 PHE A O 1
ATOM 1385 N N . ARG A 1 176 ? 10.324 -27.748 -7.335 1.00 48.84 176 ARG A N 1
ATOM 1386 C CA . ARG A 1 176 ? 9.947 -27.001 -6.109 1.00 48.84 176 ARG A CA 1
ATOM 1387 C C . ARG A 1 176 ? 8.798 -26.038 -6.416 1.00 48.84 176 ARG A C 1
ATOM 1389 O O . ARG A 1 176 ? 8.984 -25.062 -7.142 1.00 48.84 176 ARG A O 1
ATOM 1396 N N . ASP A 1 177 ? 7.638 -26.323 -5.829 1.00 53.94 177 ASP A N 1
ATOM 1397 C CA . ASP A 1 177 ? 6.482 -25.433 -5.721 1.00 53.94 177 ASP A CA 1
ATOM 1398 C C . ASP A 1 177 ? 6.909 -24.003 -5.374 1.00 53.94 177 ASP A C 1
ATOM 1400 O O . ASP A 1 177 ? 7.263 -23.686 -4.233 1.00 53.94 177 ASP A O 1
ATOM 1404 N N . LYS A 1 178 ? 6.849 -23.106 -6.360 1.00 63.28 178 LYS A N 1
ATOM 1405 C CA . LYS A 1 178 ? 6.809 -21.676 -6.076 1.00 63.28 178 LYS A CA 1
ATOM 1406 C C . LYS A 1 178 ? 5.406 -21.387 -5.571 1.00 63.28 178 LYS A C 1
ATOM 1408 O O . LYS A 1 178 ? 4.461 -21.366 -6.357 1.00 63.28 178 LYS A O 1
ATOM 1413 N N . LYS A 1 179 ? 5.280 -21.196 -4.255 1.00 63.19 179 LYS A N 1
ATOM 1414 C CA . LYS A 1 179 ? 4.066 -20.671 -3.626 1.00 63.19 179 LYS A CA 1
ATOM 1415 C C . LYS A 1 179 ? 3.615 -19.439 -4.413 1.00 63.19 179 LYS A C 1
ATOM 1417 O O . LYS A 1 179 ? 4.303 -18.421 -4.404 1.00 63.19 179 LYS A O 1
ATOM 1422 N N . LYS A 1 180 ? 2.499 -19.561 -5.132 1.00 65.75 180 LYS A N 1
ATOM 1423 C CA . LYS A 1 180 ? 1.808 -18.411 -5.711 1.00 65.75 180 LYS A CA 1
ATOM 1424 C C . LYS A 1 180 ? 1.362 -17.528 -4.550 1.00 65.75 180 LYS A C 1
ATOM 1426 O O . LYS A 1 180 ? 0.729 -18.022 -3.617 1.00 65.75 180 LYS A O 1
ATOM 1431 N N . CYS A 1 181 ? 1.720 -16.251 -4.594 1.00 68.88 181 CYS A N 1
ATOM 1432 C CA . CYS A 1 181 ? 1.073 -15.259 -3.747 1.00 68.88 181 CYS A CA 1
ATOM 1433 C C . CYS A 1 181 ? -0.419 -15.211 -4.122 1.00 68.88 181 CYS A C 1
ATOM 1435 O O . CYS A 1 181 ? -0.729 -15.347 -5.308 1.00 68.88 181 CYS A O 1
ATOM 1437 N N . PRO A 1 182 ? -1.340 -15.063 -3.158 1.00 71.81 182 PRO A N 1
ATOM 1438 C CA . PRO A 1 182 ? -2.741 -14.852 -3.486 1.00 71.81 182 PRO A CA 1
ATOM 1439 C C . PRO A 1 182 ? -2.908 -13.505 -4.201 1.00 71.81 182 PRO A C 1
ATOM 1441 O O . PRO A 1 182 ? -2.328 -12.502 -3.784 1.00 71.81 182 PRO A O 1
ATOM 1444 N N . ASP A 1 183 ? -3.715 -13.494 -5.265 1.00 65.38 183 ASP A N 1
ATOM 1445 C CA . ASP A 1 183 ? -4.007 -12.301 -6.080 1.00 65.38 183 ASP A CA 1
ATOM 1446 C C . ASP A 1 183 ? -4.895 -11.272 -5.352 1.00 65.38 183 ASP A C 1
ATOM 1448 O O . ASP A 1 183 ? -5.153 -10.182 -5.859 1.00 65.38 183 ASP A O 1
ATOM 1452 N N . THR A 1 184 ? -5.339 -11.588 -4.137 1.00 56.09 184 THR A N 1
ATOM 1453 C CA . THR A 1 184 ? -6.128 -10.706 -3.275 1.00 56.09 184 THR A CA 1
ATOM 1454 C C . THR A 1 184 ? -5.712 -10.905 -1.822 1.00 56.09 184 THR A C 1
ATOM 1456 O O . THR A 1 184 ? -5.690 -12.040 -1.339 1.00 56.09 184 THR A O 1
ATOM 1459 N N . TRP A 1 185 ? -5.376 -9.801 -1.156 1.00 48.22 185 TRP A N 1
ATOM 1460 C CA . TRP A 1 185 ? -5.221 -9.706 0.298 1.00 48.22 185 TRP A CA 1
ATOM 1461 C C . TRP A 1 185 ? -6.572 -9.481 0.968 1.00 48.22 185 TRP A C 1
ATOM 1463 O O . TRP A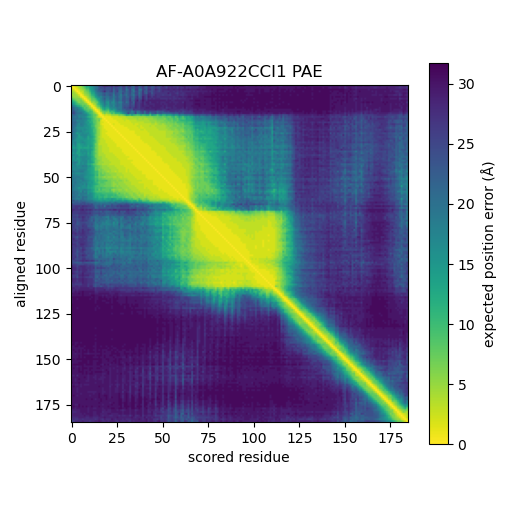 1 185 ? -7.346 -8.661 0.423 1.00 48.22 185 TRP A O 1
#

Mean predicted aligned error: 21.32 Å

Organism: Manduca sexta (NCBI:txid7130)

Radius of gyration: 40.32 Å; Cα contacts (8 Å, |Δi|>4): 32; chains: 1; bounding box: 71×53×118 Å